Protein AF-0000000077933870 (afdb_homodimer)

InterPro domains:
  IPR011051 RmlC-like cupin domain superfamily [SSF51182] (22-128)
  IPR013096 Cupin 2, conserved barrel [PF07883] (43-110)
  IPR014710 RmlC-like jelly roll fold [G3DSA:2.60.120.10] (4-124)
  IPR051610 Glucose-6-phosphate isomerase/Oxalate decarboxylase [PTHR35848] (11-126)

Nearest PDB structures (foldseek):
  8awn-assembly1_A-2  TM=9.434E-01  e=6.817E-11  Thermotoga maritima
  8hjx-assembly1_B  TM=9.367E-01  e=7.178E-11  Thermotoga maritima MSB8
  8zyg-assembly1_B  TM=9.402E-01  e=1.142E-10  Thermotoga maritima MSB8
  5wse-assembly2_C  TM=9.540E-01  e=2.123E-10  Thermotoga maritima MSB8
  6l2f-assembly1_B  TM=9.325E-01  e=1.557E-10  Thermotoga maritima MSB8

Solvent-accessible surface area (backbone atoms only — not comparable to full-atom values): 12852 Å² total; per-residue (Å²): 110,63,59,50,74,53,43,59,89,78,47,70,74,38,75,51,88,46,81,80,27,36,63,30,32,37,27,83,74,44,35,58,92,64,65,38,76,41,40,33,40,30,39,37,40,24,38,57,68,10,31,43,46,21,25,29,30,62,37,36,36,34,43,37,31,68,36,43,30,40,35,37,37,39,59,73,43,76,45,79,40,38,61,52,21,34,36,40,39,32,57,59,46,40,30,25,41,32,29,75,35,89,47,56,23,31,32,40,36,39,32,42,67,54,101,51,81,61,74,46,68,42,96,61,53,62,68,123,110,64,58,50,72,53,43,59,87,77,48,70,77,39,74,52,87,47,81,79,28,37,62,32,33,38,26,82,74,45,35,58,91,64,64,38,78,41,41,33,39,32,40,36,42,24,39,57,69,9,30,43,43,21,25,30,29,64,36,36,37,35,44,39,30,68,34,42,32,38,35,39,37,39,57,70,43,78,44,79,40,38,61,52,20,37,36,41,40,31,58,57,46,40,30,26,42,34,29,76,34,90,47,55,23,33,31,39,36,40,33,42,66,50,100,52,80,60,74,46,67,42,96,62,51,63,67,122

Sequence (256 aa):
MEFFKATVDSVQREEVKIGDTKDTFIQWLVTKAQGSESYALRRFTMKPGGVITCHNHKYVETVYLLQGKLEVSVGNQKLQMEKDSYVFINKFVPHELKNIGNEEVVFLCVISYEDDMKIKALDKCPEDMEFFKATVDSVQREEVKIGDTKDTFIQWLVTKAQGSESYALRRFTMKPGGVITCHNHKYVETVYLLQGKLEVSVGNQKLQMEKDSYVFINKFVPHELKNIGNEEVVFLCVISYEDDMKIKALDKCPED

Structure (mmCIF, N/CA/C/O backbone):
data_AF-0000000077933870-model_v1
#
loop_
_entity.id
_entity.type
_entity.pdbx_description
1 polymer 'Cupin type-2 domain-containing protein'
#
loop_
_atom_site.group_PDB
_atom_site.id
_atom_site.type_symbol
_atom_site.label_atom_id
_atom_site.label_alt_id
_atom_site.label_comp_id
_atom_site.label_asym_id
_atom_site.label_entity_id
_atom_site.label_seq_id
_atom_site.pdbx_PDB_ins_code
_atom_site.Cartn_x
_atom_site.Cartn_y
_atom_site.Cartn_z
_atom_site.occupancy
_atom_site.B_iso_or_equiv
_atom_site.auth_seq_id
_atom_site.auth_comp_id
_atom_site.auth_asym_id
_atom_site.auth_atom_id
_atom_site.pdbx_PDB_model_num
ATOM 1 N N . MET A 1 1 ? 2.441 15.883 -12.531 1 89.38 1 MET A N 1
ATOM 2 C CA . MET A 1 1 ? 1.216 16.016 -11.75 1 89.38 1 MET A CA 1
ATOM 3 C C . MET A 1 1 ? 1.53 16.125 -10.258 1 89.38 1 MET A C 1
ATOM 5 O O . MET A 1 1 ? 2.334 15.352 -9.734 1 89.38 1 MET A O 1
ATOM 9 N N . GLU A 1 2 ? 1.016 17.172 -9.555 1 95.19 2 GLU A N 1
ATOM 10 C CA . GLU A 1 2 ? 1.349 17.422 -8.156 1 95.19 2 GLU A CA 1
ATOM 11 C C . GLU A 1 2 ? 0.71 16.359 -7.25 1 95.19 2 GLU A C 1
ATOM 13 O O . GLU A 1 2 ? 1.328 15.914 -6.285 1 95.19 2 GLU A O 1
ATOM 18 N N . PHE A 1 3 ? -0.526 15.992 -7.621 1 97.38 3 PHE A N 1
ATOM 19 C CA . PHE A 1 3 ? -1.257 14.969 -6.887 1 97.38 3 PHE A CA 1
ATOM 20 C C . PHE A 1 3 ? -2.387 14.398 -7.734 1 97.38 3 PHE A C 1
ATOM 22 O O . PHE A 1 3 ? -2.729 14.953 -8.781 1 97.38 3 PHE A O 1
ATOM 29 N N . PHE A 1 4 ? -2.9 13.297 -7.32 1 96.69 4 PHE A N 1
ATOM 30 C CA . PHE A 1 4 ? -4.023 12.648 -7.992 1 96.69 4 PHE A CA 1
ATOM 31 C C . PHE A 1 4 ? -4.883 11.883 -6.996 1 96.69 4 PHE A C 1
ATOM 33 O O . PHE A 1 4 ? -4.359 11.156 -6.145 1 96.69 4 PHE A O 1
ATOM 40 N N . LYS A 1 5 ? -6.207 12.117 -6.984 1 98 5 LYS A N 1
ATOM 41 C CA . LYS A 1 5 ? -7.141 11.375 -6.137 1 98 5 LYS A CA 1
ATOM 42 C C . LYS A 1 5 ? -8.109 10.547 -6.98 1 98 5 LYS A C 1
ATOM 44 O O . LYS A 1 5 ? -8.594 11.016 -8.016 1 98 5 LYS A O 1
ATOM 49 N N . ALA A 1 6 ? -8.422 9.391 -6.594 1 98.62 6 ALA A N 1
ATOM 50 C CA . ALA A 1 6 ? -9.414 8.547 -7.27 1 98.62 6 ALA A CA 1
ATOM 51 C C . ALA A 1 6 ? -10 7.516 -6.316 1 98.62 6 ALA A C 1
ATOM 53 O O . ALA A 1 6 ? -9.656 7.484 -5.133 1 98.62 6 ALA A O 1
ATOM 54 N N . THR A 1 7 ? -11.023 6.82 -6.75 1 98.81 7 THR A N 1
ATOM 55 C CA . THR A 1 7 ? -11.617 5.684 -6.051 1 98.81 7 THR A CA 1
ATOM 56 C C . THR A 1 7 ? -11.375 4.387 -6.82 1 98.81 7 THR A C 1
ATOM 58 O O . THR A 1 7 ? -11.211 4.41 -8.039 1 98.81 7 THR A O 1
ATOM 61 N N . VAL A 1 8 ? -11.328 3.279 -6.098 1 98.81 8 VAL A N 1
ATOM 62 C CA . VAL A 1 8 ? -11.117 1.974 -6.715 1 98.81 8 VAL A CA 1
ATOM 63 C C . VAL A 1 8 ? -12.164 1.741 -7.801 1 98.81 8 VAL A C 1
ATOM 65 O O . VAL A 1 8 ? -11.867 1.167 -8.852 1 98.81 8 VAL A O 1
ATOM 68 N N . ASP A 1 9 ? -13.344 2.234 -7.598 1 98.25 9 ASP A N 1
ATOM 69 C CA . ASP A 1 9 ? -14.453 1.986 -8.508 1 98.25 9 ASP A CA 1
ATOM 70 C C . ASP A 1 9 ? -14.219 2.668 -9.852 1 98.25 9 ASP A C 1
ATOM 72 O O . ASP A 1 9 ? -14.859 2.32 -10.852 1 98.25 9 ASP A O 1
ATOM 76 N N . SER A 1 10 ? -13.344 3.662 -9.875 1 98.25 10 SER A N 1
ATOM 77 C CA . SER A 1 10 ? -13.102 4.406 -11.109 1 98.25 10 SER A CA 1
ATOM 78 C C . SER A 1 10 ? -12.055 3.721 -11.977 1 98.25 10 SER A C 1
ATOM 80 O O . SER A 1 10 ? -11.773 4.164 -13.094 1 98.25 10 SER A O 1
ATOM 82 N N . VAL A 1 11 ? -11.414 2.695 -11.508 1 98.56 11 VAL A N 1
ATOM 83 C CA . VAL A 1 11 ? -10.336 2.002 -12.203 1 98.56 11 VAL A CA 1
ATOM 84 C C . VAL A 1 11 ? -10.852 0.675 -12.758 1 98.56 11 VAL A C 1
ATOM 86 O O . VAL A 1 11 ? -11.43 -0.129 -12.023 1 98.56 11 VAL A O 1
ATOM 89 N N . GLN A 1 12 ? -10.648 0.401 -13.992 1 98 12 GLN A N 1
ATOM 90 C CA . GLN A 1 12 ? -11.125 -0.817 -14.641 1 98 12 GLN A CA 1
ATOM 91 C C . GLN A 1 12 ? -10.352 -2.039 -14.141 1 98 12 GLN A C 1
ATOM 93 O O . GLN A 1 12 ? -9.133 -1.979 -13.961 1 98 12 GLN A O 1
ATOM 98 N N . ARG A 1 13 ? -11.141 -3.141 -13.953 1 98 13 ARG A N 1
ATOM 99 C CA . ARG A 1 13 ? -10.531 -4.422 -13.609 1 98 13 ARG A CA 1
ATOM 100 C C . ARG A 1 13 ? -10.102 -5.176 -14.859 1 98 13 ARG A C 1
ATOM 102 O O . ARG A 1 13 ? -10.797 -5.168 -15.867 1 98 13 ARG A O 1
ATOM 109 N N . GLU A 1 14 ? -8.945 -5.73 -14.75 1 98.31 14 GLU A N 1
ATOM 110 C CA . GLU A 1 14 ? -8.461 -6.617 -15.797 1 98.31 14 GLU A CA 1
ATOM 111 C C . GLU A 1 14 ? -8.18 -8.016 -15.258 1 98.31 14 GLU A C 1
ATOM 113 O O . GLU A 1 14 ? -7.801 -8.172 -14.094 1 98.31 14 GLU A O 1
ATOM 118 N N . GLU A 1 15 ? -8.375 -9.031 -16.062 1 97.62 15 GLU A N 1
ATOM 119 C CA . GLU A 1 15 ? -8.008 -10.383 -15.641 1 97.62 15 GLU A CA 1
ATOM 120 C C . GLU A 1 15 ? -6.492 -10.531 -15.523 1 97.62 15 GLU A C 1
ATOM 122 O O . GLU A 1 15 ? -5.75 -10.008 -16.359 1 97.62 15 GLU A O 1
ATOM 127 N N . VAL A 1 16 ? -6.047 -11.203 -14.477 1 97.31 16 VAL A N 1
ATOM 128 C CA . VAL A 1 16 ? -4.633 -11.547 -14.352 1 97.31 16 VAL A CA 1
ATOM 129 C C . VAL A 1 16 ? -4.297 -12.695 -15.305 1 97.31 16 VAL A C 1
ATOM 131 O O . VAL A 1 16 ? -4.949 -13.742 -15.273 1 97.31 16 VAL A O 1
ATOM 134 N N . LYS A 1 17 ? -3.303 -12.484 -16.188 1 91.12 17 LYS A N 1
ATOM 135 C CA . LYS A 1 17 ? -2.965 -13.492 -17.188 1 91.12 17 LYS A CA 1
ATOM 136 C C . LYS A 1 17 ? -1.539 -14 -17 1 91.12 17 LYS A C 1
ATOM 138 O O . LYS A 1 17 ? -0.634 -13.633 -17.75 1 91.12 17 LYS A O 1
ATOM 143 N N . ILE A 1 18 ? -1.317 -14.773 -16.062 1 92.19 18 ILE A N 1
ATOM 144 C CA . ILE A 1 18 ? -0.031 -15.406 -15.805 1 92.19 18 ILE A CA 1
ATOM 145 C C . ILE A 1 18 ? -0.226 -16.922 -15.641 1 92.19 18 ILE A C 1
ATOM 147 O O . ILE A 1 18 ? -0.978 -17.359 -14.773 1 92.19 18 ILE A O 1
ATOM 151 N N . GLY A 1 19 ? 0.48 -17.672 -16.438 1 91.62 19 GLY A N 1
ATOM 152 C CA . GLY A 1 19 ? 0.392 -19.109 -16.312 1 91.62 19 GLY A CA 1
ATOM 153 C C . GLY A 1 19 ? -1.036 -19.625 -16.234 1 91.62 19 GLY A C 1
ATOM 154 O O . GLY A 1 19 ? -1.863 -19.297 -17.078 1 91.62 19 GLY A O 1
ATOM 155 N N . ASP A 1 20 ? -1.307 -20.375 -15.18 1 89.38 20 ASP A N 1
ATOM 156 C CA . ASP A 1 20 ? -2.611 -21 -15.016 1 89.38 20 ASP A CA 1
ATOM 157 C C . ASP A 1 20 ? -3.498 -20.203 -14.07 1 89.38 20 ASP A C 1
ATOM 159 O O . ASP A 1 20 ? -4.41 -20.75 -13.453 1 89.38 20 ASP A O 1
ATOM 163 N N . THR A 1 21 ? -3.186 -19 -13.891 1 93.25 21 THR A N 1
ATOM 164 C CA . THR A 1 21 ? -3.963 -18.109 -13.039 1 93.25 21 THR A CA 1
ATOM 165 C C . THR A 1 21 ? -5.434 -18.109 -13.445 1 93.25 21 THR A C 1
ATOM 167 O O . THR A 1 21 ? -5.75 -18.125 -14.633 1 93.25 21 THR A O 1
ATOM 170 N N . LYS A 1 22 ? -6.293 -18.125 -12.445 1 95 22 LYS A N 1
ATOM 171 C CA . LYS A 1 22 ? -7.723 -18.188 -12.734 1 95 22 LYS A CA 1
ATOM 172 C C . LYS A 1 22 ? -8.508 -17.328 -11.742 1 95 22 LYS A C 1
ATOM 174 O O . LYS A 1 22 ? -8.125 -17.188 -10.578 1 95 22 LYS A O 1
ATOM 179 N N . ASP A 1 23 ? -9.664 -16.781 -12.258 1 98.06 23 ASP A N 1
ATOM 180 C CA . ASP A 1 23 ? -10.68 -16.109 -11.461 1 98.06 23 ASP A CA 1
ATOM 181 C C . ASP A 1 23 ? -10.07 -15.016 -10.594 1 98.06 23 ASP A C 1
ATOM 183 O O . ASP A 1 23 ? -10.438 -14.859 -9.422 1 98.06 23 ASP A O 1
ATOM 187 N N . THR A 1 24 ? -9.047 -14.375 -11.094 1 98.69 24 THR A N 1
ATOM 188 C CA . THR A 1 24 ? -8.328 -13.312 -10.398 1 98.69 24 THR A CA 1
ATOM 189 C C . THR A 1 24 ? -8.266 -12.055 -11.258 1 98.69 24 THR A C 1
ATOM 191 O O . THR A 1 24 ? -8.031 -12.133 -12.469 1 98.69 24 THR A O 1
ATOM 194 N N . PHE A 1 25 ? -8.477 -10.906 -10.641 1 98.81 25 PHE A N 1
ATOM 195 C CA . PHE A 1 25 ? -8.531 -9.633 -11.344 1 98.81 25 PHE A CA 1
ATOM 196 C C . PHE A 1 25 ? -7.609 -8.609 -10.688 1 98.81 25 PHE A C 1
ATOM 198 O O . PHE A 1 25 ? -7.355 -8.68 -9.484 1 98.81 25 PHE A O 1
ATOM 205 N N . ILE A 1 26 ? -7.133 -7.684 -11.547 1 98.81 26 ILE A N 1
ATOM 206 C CA . ILE A 1 26 ? -6.172 -6.691 -11.078 1 98.81 26 ILE A CA 1
ATOM 207 C C . ILE A 1 26 ? -6.645 -5.293 -11.469 1 98.81 26 ILE A C 1
ATOM 209 O O . ILE A 1 26 ? -7.242 -5.105 -12.531 1 98.81 26 ILE A O 1
ATOM 213 N N . GLN A 1 27 ? -6.531 -4.297 -10.594 1 98.88 27 GLN A N 1
ATOM 214 C CA . GLN A 1 27 ? -6.664 -2.867 -10.844 1 98.88 27 GLN A CA 1
ATOM 215 C C . GLN A 1 27 ? -5.352 -2.135 -10.578 1 98.88 27 GLN A C 1
ATOM 217 O O . GLN A 1 27 ? -4.801 -2.223 -9.477 1 98.88 27 GLN A O 1
ATOM 222 N N . TRP A 1 28 ? -4.785 -1.468 -11.555 1 98.81 28 TRP A N 1
ATOM 223 C CA . TRP A 1 28 ? -3.607 -0.624 -11.383 1 98.81 28 TRP A CA 1
ATOM 224 C C . TRP A 1 28 ? -3.994 0.757 -10.867 1 98.81 28 TRP A C 1
ATOM 226 O O . TRP A 1 28 ? -4.484 1.597 -11.625 1 98.81 28 TRP A O 1
ATOM 236 N N . LEU A 1 29 ? -3.766 1.031 -9.586 1 98.81 29 LEU A N 1
ATOM 237 C CA . LEU A 1 29 ? -4.277 2.232 -8.93 1 98.81 29 LEU A CA 1
ATOM 238 C C . LEU A 1 29 ? -3.297 3.391 -9.078 1 98.81 29 LEU A C 1
ATOM 240 O O . LEU A 1 29 ? -3.674 4.477 -9.531 1 98.81 29 LEU A O 1
ATOM 244 N N . VAL A 1 30 ? -2.041 3.236 -8.648 1 98.81 30 VAL A N 1
ATOM 245 C CA . VAL A 1 30 ? -0.984 4.238 -8.742 1 98.81 30 VAL A CA 1
ATOM 246 C C . VAL A 1 30 ? 0.218 3.65 -9.477 1 98.81 30 VAL A C 1
ATOM 248 O O . VAL A 1 30 ? 0.726 2.59 -9.109 1 98.81 30 VAL A O 1
ATOM 251 N N . THR A 1 31 ? 0.613 4.266 -10.523 1 98.56 31 THR A N 1
ATOM 252 C CA . THR A 1 31 ? 1.709 3.812 -11.375 1 98.56 31 THR A CA 1
ATOM 253 C C . THR A 1 31 ? 2.58 4.988 -11.805 1 98.56 31 THR A C 1
ATOM 255 O O . THR A 1 31 ? 2.412 6.105 -11.312 1 98.56 31 THR A O 1
ATOM 258 N N . LYS A 1 32 ? 3.516 4.746 -12.695 1 97.94 32 LYS A N 1
ATOM 259 C CA . LYS A 1 32 ? 4.348 5.801 -13.266 1 97.94 32 LYS A CA 1
ATOM 260 C C . LYS A 1 32 ? 3.494 6.836 -14 1 97.94 32 LYS A C 1
ATOM 262 O O . LYS A 1 32 ? 3.898 7.992 -14.133 1 97.94 32 LYS A O 1
ATOM 267 N N . ALA A 1 33 ? 2.314 6.387 -14.461 1 96.75 33 ALA A N 1
ATOM 268 C CA . ALA A 1 33 ? 1.437 7.301 -15.188 1 96.75 33 ALA A CA 1
ATOM 269 C C . ALA A 1 33 ? 1.081 8.516 -14.336 1 96.75 33 ALA A C 1
ATOM 271 O O . ALA A 1 33 ? 0.875 9.609 -14.859 1 96.75 33 ALA A O 1
ATOM 272 N N . GLN A 1 34 ? 1.065 8.359 -13.008 1 94.75 34 GLN A N 1
ATOM 273 C CA . GLN A 1 34 ? 0.724 9.453 -12.102 1 94.75 34 GLN A CA 1
ATOM 274 C C . GLN A 1 34 ? 1.977 10.07 -11.484 1 94.75 34 GLN A C 1
ATOM 276 O O . GLN A 1 34 ? 1.887 11.008 -10.695 1 94.75 34 GLN A O 1
ATOM 281 N N . GLY A 1 35 ? 3.123 9.477 -11.773 1 95.56 35 GLY A N 1
ATOM 282 C CA . GLY A 1 35 ? 4.371 10.062 -11.305 1 95.56 35 GLY A CA 1
ATOM 283 C C . GLY A 1 35 ? 5.082 9.203 -10.281 1 95.56 35 GLY A C 1
ATOM 284 O O . GLY A 1 35 ? 6.125 9.594 -9.75 1 95.56 35 GLY A O 1
ATOM 285 N N . SER A 1 36 ? 4.488 8.047 -9.953 1 97.75 36 SER A N 1
ATOM 286 C CA . SER A 1 36 ? 5.133 7.145 -9 1 97.75 36 SER A CA 1
ATOM 287 C C . SER A 1 36 ? 6.273 6.375 -9.656 1 97.75 36 SER A C 1
ATOM 289 O O . SER A 1 36 ? 6.07 5.277 -10.18 1 97.75 36 SER A O 1
ATOM 291 N N . GLU A 1 37 ? 7.477 6.809 -9.461 1 96.75 37 GLU A N 1
ATOM 292 C CA . GLU A 1 37 ? 8.617 6.234 -10.164 1 96.75 37 GLU A CA 1
ATOM 293 C C . GLU A 1 37 ? 9.234 5.078 -9.375 1 96.75 37 GLU A C 1
ATOM 295 O O . GLU A 1 37 ? 10.016 4.301 -9.914 1 96.75 37 GLU A O 1
ATOM 300 N N . SER A 1 38 ? 8.891 4.938 -8.148 1 96.94 38 SER A N 1
ATOM 301 C CA . SER A 1 38 ? 9.586 3.996 -7.277 1 96.94 38 SER A CA 1
ATOM 302 C C . SER A 1 38 ? 8.75 2.744 -7.035 1 96.94 38 SER A C 1
ATOM 304 O O . SER A 1 38 ? 9.297 1.668 -6.781 1 96.94 38 SER A O 1
ATOM 306 N N . TYR A 1 39 ? 7.402 2.967 -7.023 1 98.75 39 TYR A N 1
ATOM 307 C CA . TYR A 1 39 ? 6.535 1.836 -6.719 1 98.75 39 TYR A CA 1
ATOM 308 C C . TYR A 1 39 ? 5.215 1.939 -7.473 1 98.75 39 TYR A C 1
ATOM 310 O O . TYR A 1 39 ? 4.883 2.996 -8.016 1 98.75 39 TYR A O 1
ATOM 318 N N . ALA A 1 40 ? 4.516 0.841 -7.582 1 98.88 40 ALA A N 1
ATOM 319 C CA . ALA A 1 40 ? 3.121 0.826 -8.016 1 98.88 40 ALA A CA 1
ATOM 320 C C . ALA A 1 40 ? 2.215 0.255 -6.93 1 98.88 40 ALA A C 1
ATOM 322 O O . ALA A 1 40 ? 2.623 -0.63 -6.176 1 98.88 40 ALA A O 1
ATOM 323 N N . LEU A 1 41 ? 1.022 0.773 -6.809 1 98.94 41 LEU A N 1
ATOM 324 C CA . LEU A 1 41 ? -0.032 0.236 -5.957 1 98.94 41 LEU A CA 1
ATOM 325 C C . LEU A 1 41 ? -1.126 -0.42 -6.793 1 98.94 41 LEU A C 1
ATOM 327 O O . LEU A 1 41 ? -1.682 0.207 -7.699 1 98.94 41 LEU A O 1
ATOM 331 N N . ARG A 1 42 ? -1.352 -1.646 -6.5 1 98.94 42 ARG A N 1
ATOM 332 C CA . ARG A 1 42 ? -2.355 -2.434 -7.207 1 98.94 42 ARG A CA 1
ATOM 333 C C . ARG A 1 42 ? -3.371 -3.027 -6.234 1 98.94 42 ARG A C 1
ATOM 335 O O . ARG A 1 42 ? -3.084 -3.182 -5.047 1 98.94 42 ARG A O 1
ATOM 342 N N . ARG A 1 43 ? -4.539 -3.27 -6.734 1 98.94 43 ARG A N 1
ATOM 343 C CA . ARG A 1 43 ? -5.594 -3.969 -6.004 1 98.94 43 ARG A CA 1
ATOM 344 C C . ARG A 1 43 ? -6.027 -5.227 -6.746 1 98.94 43 ARG A C 1
ATOM 346 O O . ARG A 1 43 ? -6.238 -5.199 -7.961 1 98.94 43 ARG A O 1
ATOM 353 N N . PHE A 1 44 ? -6.102 -6.328 -6.047 1 98.94 44 PHE A N 1
ATOM 354 C CA . PHE A 1 44 ? -6.508 -7.598 -6.637 1 98.94 44 PHE A CA 1
ATOM 355 C C . PHE A 1 44 ? -7.805 -8.094 -6.012 1 98.94 44 PHE A C 1
ATOM 357 O O . PHE A 1 44 ? -8.055 -7.879 -4.824 1 98.94 44 PHE A O 1
ATOM 364 N N . THR A 1 45 ? -8.578 -8.734 -6.789 1 98.88 45 THR A N 1
ATOM 365 C CA . THR A 1 45 ? -9.766 -9.469 -6.359 1 98.88 45 THR A CA 1
ATOM 366 C C . THR A 1 45 ? -9.727 -10.906 -6.879 1 98.88 45 THR A C 1
ATOM 368 O O . THR A 1 45 ? -9.461 -11.141 -8.055 1 98.88 45 THR A O 1
ATOM 371 N N . MET A 1 46 ? -9.953 -11.836 -6.008 1 98.81 46 MET A N 1
ATOM 372 C CA . MET A 1 46 ? -10 -13.25 -6.371 1 98.81 46 MET A CA 1
ATOM 373 C C . MET A 1 46 ? -11.344 -13.859 -6.004 1 98.81 46 MET A C 1
ATOM 375 O O . MET A 1 46 ? -11.781 -13.758 -4.855 1 98.81 46 MET A O 1
ATOM 379 N N . LYS A 1 47 ? -12.016 -14.5 -6.945 1 98.75 47 LYS A N 1
ATOM 380 C CA . LYS A 1 47 ? -13.219 -15.273 -6.645 1 98.75 47 LYS A CA 1
ATOM 381 C C . LYS A 1 47 ? -12.875 -16.516 -5.82 1 98.75 47 LYS A C 1
ATOM 383 O O . LYS A 1 47 ? -11.711 -16.906 -5.734 1 98.75 47 LYS A O 1
ATOM 388 N N . PRO A 1 48 ? -13.945 -17.062 -5.125 1 98.69 48 PRO A N 1
ATOM 389 C CA . PRO A 1 48 ? -13.672 -18.344 -4.477 1 98.69 48 PRO A CA 1
ATOM 390 C C . PRO A 1 48 ? -13.016 -19.344 -5.418 1 98.69 48 PRO A C 1
ATOM 392 O O . PRO A 1 48 ? -13.492 -19.547 -6.539 1 98.69 48 PRO A O 1
ATOM 395 N N . GLY A 1 49 ? -11.867 -19.891 -4.965 1 97.62 49 GLY A N 1
ATOM 396 C CA . GLY A 1 49 ? -11.133 -20.844 -5.785 1 97.62 49 GLY A CA 1
ATOM 397 C C . GLY A 1 49 ? -10.117 -20.172 -6.703 1 97.62 49 GLY A C 1
ATOM 398 O O . GLY A 1 49 ? -9.336 -20.859 -7.371 1 97.62 49 GLY A O 1
ATOM 399 N N . GLY A 1 50 ? -10.141 -18.859 -6.746 1 98.44 50 GLY A N 1
ATOM 400 C CA . GLY A 1 50 ? -9.188 -18.141 -7.566 1 98.44 50 GLY A CA 1
ATOM 401 C C . GLY A 1 50 ? -7.742 -18.375 -7.16 1 98.44 50 GLY A C 1
ATOM 402 O O . GLY A 1 50 ? -7.457 -18.625 -5.988 1 98.44 50 GLY A O 1
ATOM 403 N N . VAL A 1 51 ? -6.828 -18.266 -8.164 1 97.81 51 VAL A N 1
ATOM 404 C CA . VAL A 1 51 ? -5.422 -18.562 -7.914 1 97.81 51 VAL A CA 1
ATOM 405 C C . VAL A 1 51 ? -4.543 -17.688 -8.812 1 97.81 51 VAL A C 1
ATOM 407 O O . VAL A 1 51 ? -4.887 -17.438 -9.969 1 97.81 51 VAL A O 1
ATOM 410 N N . ILE A 1 52 ? -3.498 -17.219 -8.32 1 98.38 52 ILE A N 1
ATOM 411 C CA . ILE A 1 52 ? -2.35 -16.75 -9.094 1 98.38 52 ILE A CA 1
ATOM 412 C C . ILE A 1 52 ? -1.239 -17.797 -9.039 1 98.38 52 ILE A C 1
ATOM 414 O O . ILE A 1 52 ? -0.686 -18.078 -7.973 1 98.38 52 ILE A O 1
ATOM 418 N N . THR A 1 53 ? -0.931 -18.359 -10.117 1 97.25 53 THR A N 1
ATOM 419 C CA . THR A 1 53 ? -0.034 -19.516 -10.211 1 97.25 53 THR A CA 1
ATOM 420 C C . THR A 1 53 ? 1.352 -19.156 -9.68 1 97.25 53 THR A C 1
ATOM 422 O O . THR A 1 53 ? 1.727 -17.984 -9.641 1 97.25 53 THR A O 1
ATOM 425 N N . CYS A 1 54 ? 2.086 -20.203 -9.336 1 97.25 54 CYS A N 1
ATOM 426 C CA . CYS A 1 54 ? 3.449 -20 -8.859 1 97.25 54 CYS A CA 1
ATOM 427 C C . CYS A 1 54 ? 4.289 -19.25 -9.891 1 97.25 54 CYS A C 1
ATOM 429 O O . CYS A 1 54 ? 4.258 -19.594 -11.078 1 97.25 54 CYS A O 1
ATOM 431 N N . HIS A 1 55 ? 4.996 -18.234 -9.43 1 97.88 55 HIS A N 1
ATOM 432 C CA . HIS A 1 55 ? 5.816 -17.391 -10.297 1 97.88 55 HIS A CA 1
ATOM 433 C C . HIS A 1 55 ? 6.891 -16.656 -9.492 1 97.88 55 HIS A C 1
ATOM 435 O O . HIS A 1 55 ? 6.902 -16.719 -8.266 1 97.88 55 HIS A O 1
ATOM 441 N N . ASN A 1 56 ? 7.852 -16.062 -10.117 1 97.25 56 ASN A N 1
ATOM 442 C CA . ASN A 1 56 ? 8.812 -15.156 -9.492 1 97.25 56 ASN A CA 1
ATOM 443 C C . ASN A 1 56 ? 9.148 -13.977 -10.406 1 97.25 56 ASN A C 1
ATOM 445 O O . ASN A 1 56 ? 8.758 -13.969 -11.578 1 97.25 56 ASN A O 1
ATOM 449 N N . HIS A 1 57 ? 9.695 -13.031 -9.883 1 98 57 HIS A N 1
ATOM 450 C CA . HIS A 1 57 ? 10.047 -11.797 -10.57 1 98 57 HIS A CA 1
ATOM 451 C C . HIS A 1 57 ? 11.125 -11.031 -9.812 1 98 57 HIS A C 1
ATOM 453 O O . HIS A 1 57 ? 11.414 -11.344 -8.656 1 98 57 HIS A O 1
ATOM 459 N N . LYS A 1 58 ? 11.75 -10.031 -10.516 1 98.25 58 LYS A N 1
ATOM 460 C CA . LYS A 1 58 ? 12.883 -9.289 -9.984 1 98.25 58 LYS A CA 1
ATOM 461 C C . LYS A 1 58 ? 12.43 -8.242 -8.969 1 98.25 58 LYS A C 1
ATOM 463 O O . LYS A 1 58 ? 13.211 -7.809 -8.117 1 98.25 58 LYS A O 1
ATOM 468 N N . TYR A 1 59 ? 11.203 -7.766 -9.016 1 98.5 59 TYR A N 1
ATOM 469 C CA . TYR A 1 59 ? 10.766 -6.727 -8.086 1 98.5 59 TYR A CA 1
ATOM 470 C C . TYR A 1 59 ? 10.312 -7.328 -6.766 1 98.5 59 TYR A C 1
ATOM 472 O O . TYR A 1 59 ? 9.906 -8.492 -6.715 1 98.5 59 TYR A O 1
ATOM 480 N N . VAL A 1 60 ? 10.398 -6.594 -5.688 1 98.62 60 VAL A N 1
ATOM 481 C CA . VAL A 1 60 ? 9.828 -6.996 -4.406 1 98.62 60 VAL A CA 1
ATOM 482 C C . VAL A 1 60 ? 8.344 -6.645 -4.367 1 98.62 60 VAL A C 1
ATOM 484 O O . VAL A 1 60 ? 7.891 -5.758 -5.094 1 98.62 60 VAL A O 1
ATOM 487 N N . GLU A 1 61 ? 7.594 -7.309 -3.531 1 98.62 61 GLU A N 1
ATOM 488 C CA . GLU A 1 61 ? 6.176 -6.973 -3.432 1 98.62 61 GLU A CA 1
ATOM 489 C C . GLU A 1 61 ? 5.66 -7.172 -2.01 1 98.62 61 GLU A C 1
ATOM 491 O O . GLU A 1 61 ? 6.195 -7.988 -1.258 1 98.62 61 GLU A O 1
ATOM 496 N N . THR A 1 62 ? 4.777 -6.422 -1.551 1 98.94 62 THR A N 1
ATOM 497 C CA . THR A 1 62 ? 4.02 -6.57 -0.313 1 98.94 62 THR A CA 1
ATOM 498 C C . THR A 1 62 ? 2.535 -6.777 -0.608 1 98.94 62 THR A C 1
ATOM 500 O O . THR A 1 62 ? 1.925 -5.988 -1.333 1 98.94 62 THR A O 1
ATOM 503 N N . VAL A 1 63 ? 1.973 -7.832 -0.15 1 98.94 63 VAL A N 1
ATOM 504 C CA . VAL A 1 63 ? 0.544 -8.125 -0.221 1 98.94 63 VAL A CA 1
ATOM 505 C C . VAL A 1 63 ? -0.117 -7.797 1.116 1 98.94 63 VAL A C 1
ATOM 507 O O . VAL A 1 63 ? 0.304 -8.297 2.162 1 98.94 63 VAL A O 1
ATOM 510 N N . TYR A 1 64 ? -1.078 -6.91 1.185 1 99 64 TYR A N 1
ATOM 511 C CA . TYR A 1 64 ? -1.866 -6.559 2.359 1 99 64 TYR A CA 1
ATOM 512 C C . TYR A 1 64 ? -3.32 -6.984 2.189 1 99 64 TYR A C 1
ATOM 514 O O . TYR A 1 64 ? -4.02 -6.488 1.306 1 99 64 TYR A O 1
ATOM 522 N N . LEU A 1 65 ? -3.826 -7.836 3.029 1 99 65 LEU A N 1
ATOM 523 C CA . LEU A 1 65 ? -5.137 -8.453 2.838 1 99 65 LEU A CA 1
ATOM 524 C C . LEU A 1 65 ? -6.238 -7.574 3.422 1 99 65 LEU A C 1
ATOM 526 O O . LEU A 1 65 ? -6.188 -7.207 4.598 1 99 65 LEU A O 1
ATOM 530 N N . LEU A 1 66 ? -7.199 -7.25 2.627 1 98.94 66 LEU A N 1
ATOM 531 C CA . LEU A 1 66 ? -8.328 -6.418 3.033 1 98.94 66 LEU A CA 1
ATOM 532 C C . LEU A 1 66 ? -9.523 -7.277 3.422 1 98.94 66 LEU A C 1
ATOM 534 O O . LEU A 1 66 ? -10.305 -6.898 4.297 1 98.94 66 LEU A O 1
ATOM 538 N N . GLN A 1 67 ? -9.695 -8.336 2.686 1 98.75 67 GLN A N 1
ATOM 539 C CA . GLN A 1 67 ? -10.883 -9.172 2.842 1 98.75 67 GLN A CA 1
ATOM 540 C C . GLN A 1 67 ? -10.609 -10.602 2.393 1 98.75 67 GLN A C 1
ATOM 542 O O . GLN A 1 67 ? -9.922 -10.828 1.395 1 98.75 67 GLN A O 1
ATOM 547 N N . GLY A 1 68 ? -11.242 -11.609 3.092 1 98.81 68 GLY A N 1
ATOM 548 C CA . GLY A 1 68 ? -11.242 -13 2.66 1 98.81 68 GLY A CA 1
ATOM 549 C C . GLY A 1 68 ? -10.148 -13.828 3.316 1 98.81 68 GLY A C 1
ATOM 550 O O . GLY A 1 68 ? -9.602 -13.438 4.348 1 98.81 68 GLY A O 1
ATOM 551 N N . LYS A 1 69 ? -9.969 -15 2.881 1 98.88 69 LYS A N 1
ATOM 552 C CA . LYS A 1 69 ? -8.953 -15.938 3.344 1 98.88 69 LYS A CA 1
ATOM 553 C C . LYS A 1 69 ? -7.996 -16.312 2.213 1 98.88 69 LYS A C 1
ATOM 555 O O . LYS A 1 69 ? -8.406 -16.938 1.231 1 98.88 69 LYS A O 1
ATOM 560 N N . LEU A 1 70 ? -6.734 -15.961 2.379 1 98.88 70 LEU A N 1
ATOM 561 C CA . LEU A 1 70 ? -5.723 -16.125 1.339 1 98.88 70 LEU A CA 1
ATOM 562 C C . LEU A 1 70 ? -4.621 -17.078 1.797 1 98.88 70 LEU A C 1
ATOM 564 O O . LEU A 1 70 ? -4.16 -16.984 2.938 1 98.88 70 LEU A O 1
ATOM 568 N N . GLU A 1 71 ? -4.281 -18 1.043 1 98.75 71 GLU A N 1
ATOM 569 C CA . GLU A 1 71 ? -3.078 -18.797 1.252 1 98.75 71 GLU A CA 1
ATOM 570 C C . GLU A 1 71 ? -1.96 -18.359 0.305 1 98.75 71 GLU A C 1
ATOM 572 O O . GLU A 1 71 ? -2.17 -18.266 -0.905 1 98.75 71 GLU A O 1
ATOM 577 N N . VAL A 1 72 ? -0.847 -18.062 0.81 1 98.56 72 VAL A N 1
ATOM 578 C CA . VAL A 1 72 ? 0.343 -17.734 0.03 1 98.56 72 VAL A CA 1
ATOM 579 C C . VAL A 1 72 ? 1.381 -18.844 0.182 1 98.56 72 VAL A C 1
ATOM 581 O O . VAL A 1 72 ? 1.906 -19.062 1.275 1 98.56 72 VAL A O 1
ATOM 584 N N . SER A 1 73 ? 1.618 -19.547 -0.862 1 97.81 73 SER A N 1
ATOM 585 C CA . SER A 1 73 ? 2.76 -20.469 -0.897 1 97.81 73 SER A CA 1
ATOM 586 C C . SER A 1 73 ? 4.043 -19.719 -1.253 1 97.81 73 SER A C 1
ATOM 588 O O . SER A 1 73 ? 4.16 -19.156 -2.34 1 97.81 73 SER A O 1
ATOM 590 N N . VAL A 1 74 ? 4.938 -19.703 -0.403 1 96.62 74 VAL A N 1
ATOM 591 C CA . VAL A 1 74 ? 6.18 -18.953 -0.597 1 96.62 74 VAL A CA 1
ATOM 592 C C . VAL A 1 74 ? 7.336 -19.703 0.076 1 96.62 74 VAL A C 1
ATOM 594 O O . VAL A 1 74 ? 7.219 -20.125 1.229 1 96.62 74 VAL A O 1
ATOM 597 N N . GLY A 1 75 ? 8.461 -19.781 -0.702 1 87.44 75 GLY A N 1
ATOM 598 C CA . GLY A 1 75 ? 9.516 -20.672 -0.221 1 87.44 75 GLY A CA 1
ATOM 599 C C . GLY A 1 75 ? 9.031 -22.078 0.043 1 87.44 75 GLY A C 1
ATOM 600 O O . GLY A 1 75 ? 8.453 -22.719 -0.837 1 87.44 75 GLY A O 1
ATOM 601 N N . ASN A 1 76 ? 9.203 -22.547 1.21 1 86.06 76 ASN A N 1
ATOM 602 C CA . ASN A 1 76 ? 8.758 -23.875 1.593 1 86.06 76 ASN A CA 1
ATOM 603 C C . ASN A 1 76 ? 7.613 -23.828 2.6 1 86.06 76 ASN A C 1
ATOM 605 O O . ASN A 1 76 ? 7.41 -24.766 3.369 1 86.06 76 ASN A O 1
ATOM 609 N N . GLN A 1 77 ? 6.891 -22.734 2.541 1 93.56 77 GLN A N 1
ATOM 610 C CA . GLN A 1 77 ? 5.844 -22.547 3.537 1 93.56 77 GLN A CA 1
ATOM 611 C C . GLN A 1 77 ? 4.52 -22.172 2.875 1 93.56 77 GLN A C 1
ATOM 613 O O . GLN A 1 77 ? 4.504 -21.609 1.774 1 93.56 77 GLN A O 1
ATOM 618 N N . LYS A 1 78 ? 3.451 -22.562 3.455 1 96.38 78 LYS A N 1
ATOM 619 C CA . LYS A 1 78 ? 2.104 -22.109 3.133 1 96.38 78 LYS A CA 1
ATOM 620 C C . LYS A 1 78 ? 1.562 -21.188 4.227 1 96.38 78 LYS A C 1
ATOM 622 O O . LYS A 1 78 ? 1.23 -21.641 5.32 1 96.38 78 LYS A O 1
ATOM 627 N N . LEU A 1 79 ? 1.487 -19.969 3.92 1 97.75 79 LEU A N 1
ATOM 628 C CA . LEU A 1 79 ? 1.043 -18.953 4.871 1 97.75 79 LEU A CA 1
ATOM 629 C C . LEU A 1 79 ? -0.442 -18.656 4.695 1 97.75 79 LEU A C 1
ATOM 631 O O . LEU A 1 79 ? -0.897 -18.375 3.584 1 97.75 79 LEU A O 1
ATOM 635 N N . GLN A 1 80 ? -1.19 -18.766 5.758 1 98.62 80 GLN A N 1
ATOM 636 C CA . GLN A 1 80 ? -2.59 -18.344 5.715 1 98.62 80 GLN A CA 1
ATOM 637 C C . GLN A 1 80 ? -2.758 -16.922 6.219 1 98.62 80 GLN A C 1
ATOM 639 O O . GLN A 1 80 ? -2.178 -16.547 7.238 1 98.62 80 GLN A O 1
ATOM 644 N N . MET A 1 81 ? -3.537 -16.188 5.492 1 98.75 81 MET A N 1
ATOM 645 C CA . MET A 1 81 ? -3.723 -14.766 5.789 1 98.75 81 MET A CA 1
ATOM 646 C C . MET A 1 81 ? -5.207 -14.422 5.883 1 98.75 81 MET A C 1
ATOM 648 O O . MET A 1 81 ? -6.023 -14.961 5.133 1 98.75 81 MET A O 1
ATOM 652 N N . GLU A 1 82 ? -5.539 -13.539 6.746 1 98.56 82 GLU A N 1
ATOM 653 C CA . GLU A 1 82 ? -6.844 -12.906 6.879 1 98.56 82 GLU A CA 1
ATOM 654 C C . GLU A 1 82 ? -6.715 -11.383 6.945 1 98.56 82 GLU A C 1
ATOM 656 O O . GLU A 1 82 ? -5.617 -10.844 6.801 1 98.56 82 GLU A O 1
ATOM 661 N N . LYS A 1 83 ? -7.895 -10.781 7.09 1 98.75 83 LYS A N 1
ATOM 662 C CA . LYS A 1 83 ? -7.914 -9.32 7.074 1 98.75 83 LYS A CA 1
ATOM 663 C C . LYS A 1 83 ? -6.824 -8.742 7.977 1 98.75 83 LYS A C 1
ATOM 665 O O . LYS A 1 83 ? -6.625 -9.219 9.094 1 98.75 83 LYS A O 1
ATOM 670 N N . A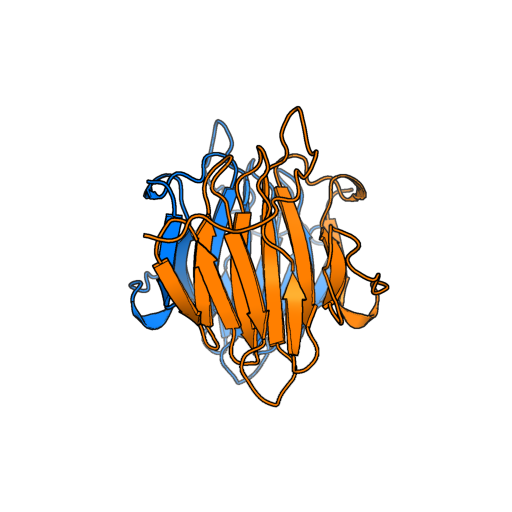SP A 1 84 ? -6.027 -7.758 7.504 1 98.81 84 ASP A N 1
ATOM 671 C CA . ASP A 1 84 ? -5.039 -6.945 8.203 1 98.81 84 ASP A CA 1
ATOM 672 C C . ASP A 1 84 ? -3.76 -7.738 8.461 1 98.81 84 ASP A C 1
ATOM 674 O O . ASP A 1 84 ? -2.988 -7.41 9.367 1 98.81 84 ASP A O 1
ATOM 678 N N . SER A 1 85 ? -3.617 -8.836 7.773 1 98.81 85 SER A N 1
ATOM 679 C CA . SER A 1 85 ? -2.316 -9.484 7.629 1 98.81 85 SER A CA 1
ATOM 680 C C . SER A 1 85 ? -1.616 -9.031 6.348 1 98.81 85 SER A C 1
ATOM 682 O O . SER A 1 85 ? -2.258 -8.516 5.43 1 98.81 85 SER A O 1
ATOM 684 N N . TYR A 1 86 ? -0.294 -9.102 6.32 1 98.94 86 TYR A N 1
ATOM 685 C CA . TYR A 1 86 ? 0.49 -8.727 5.148 1 98.94 86 TYR A CA 1
ATOM 686 C C . TYR A 1 86 ? 1.735 -9.602 5.023 1 98.94 86 TYR A C 1
ATOM 688 O O . TYR A 1 86 ? 2.205 -10.164 6.012 1 98.94 86 TYR A O 1
ATOM 696 N N . VAL A 1 87 ? 2.232 -9.781 3.828 1 98.88 87 VAL A N 1
ATOM 697 C CA . VAL A 1 87 ? 3.453 -10.531 3.559 1 98.88 87 VAL A CA 1
ATOM 698 C C . VAL A 1 87 ? 4.344 -9.742 2.6 1 98.88 87 VAL A C 1
ATOM 700 O O . VAL A 1 87 ? 3.857 -9.148 1.64 1 98.88 87 VAL A O 1
ATOM 703 N N . PHE A 1 88 ? 5.586 -9.523 2.951 1 98.81 88 PHE A N 1
ATOM 704 C CA . PHE A 1 88 ? 6.633 -9.023 2.068 1 98.81 88 PHE A CA 1
ATOM 705 C C . PHE A 1 88 ? 7.375 -10.172 1.403 1 98.81 88 PHE A C 1
ATOM 707 O O . PHE A 1 88 ? 7.777 -11.133 2.072 1 98.81 88 PHE A O 1
ATOM 714 N N . ILE A 1 89 ? 7.469 -10.125 0.117 1 98.62 89 ILE A N 1
ATOM 715 C CA . ILE A 1 89 ? 8.156 -11.148 -0.663 1 98.62 89 ILE A CA 1
ATOM 716 C C . ILE A 1 89 ? 9.32 -10.523 -1.429 1 98.62 89 ILE A C 1
ATOM 718 O O . ILE A 1 89 ? 9.117 -9.609 -2.236 1 98.62 89 ILE A O 1
ATOM 722 N N . ASN A 1 90 ? 10.547 -11.039 -1.193 1 98.25 90 ASN A N 1
ATOM 723 C CA . ASN A 1 90 ? 11.75 -10.453 -1.768 1 98.25 90 ASN A CA 1
ATOM 724 C C . ASN A 1 90 ? 11.953 -10.898 -3.215 1 98.25 90 ASN A C 1
ATOM 726 O O . ASN A 1 90 ? 11.141 -11.648 -3.758 1 98.25 90 ASN A O 1
ATOM 730 N N . LYS A 1 91 ? 12.984 -10.305 -3.852 1 97.75 91 LYS A N 1
ATOM 731 C CA . LYS A 1 91 ? 13.273 -10.531 -5.266 1 97.75 91 LYS A CA 1
ATOM 732 C C . LYS A 1 91 ? 13.445 -12.016 -5.566 1 97.75 91 LYS A C 1
ATOM 734 O O . LYS A 1 91 ? 14.109 -12.734 -4.809 1 97.75 91 LYS A O 1
ATOM 739 N N . PHE A 1 92 ? 12.812 -12.508 -6.582 1 97.31 92 PHE A N 1
ATOM 740 C CA . PHE A 1 92 ? 12.977 -13.812 -7.211 1 97.31 92 PHE A CA 1
ATOM 741 C C . PHE A 1 92 ? 12.523 -14.93 -6.277 1 97.31 92 PHE A C 1
ATOM 743 O O . PHE A 1 92 ? 12.859 -16.094 -6.488 1 97.31 92 PHE A O 1
ATOM 750 N N . VAL A 1 93 ? 11.82 -14.656 -5.258 1 97.44 93 VAL A N 1
ATOM 751 C CA . VAL A 1 93 ? 11.281 -15.68 -4.375 1 97.44 93 VAL A CA 1
ATOM 752 C C . VAL A 1 93 ? 10 -16.266 -4.98 1 97.44 93 VAL A C 1
ATOM 754 O O . VAL A 1 93 ? 9.008 -15.547 -5.141 1 97.44 93 VAL A O 1
ATOM 757 N N . PRO A 1 94 ? 9.961 -17.516 -5.312 1 97.75 94 PRO A N 1
ATOM 758 C CA . PRO A 1 94 ? 8.75 -18.109 -5.879 1 97.75 94 PRO A CA 1
ATOM 759 C C . PRO A 1 94 ? 7.559 -18.047 -4.926 1 97.75 94 PRO A C 1
ATOM 761 O O . PRO A 1 94 ? 7.711 -18.297 -3.727 1 97.75 94 PRO A O 1
ATOM 764 N N . HIS A 1 95 ? 6.379 -17.734 -5.453 1 98.25 95 HIS A N 1
ATOM 765 C CA . HIS A 1 95 ? 5.191 -17.656 -4.609 1 98.25 95 HIS A CA 1
ATOM 766 C C . HIS A 1 95 ? 3.922 -17.859 -5.426 1 98.25 95 HIS A C 1
ATOM 768 O O . HIS A 1 95 ? 3.906 -17.625 -6.633 1 98.25 95 HIS A O 1
ATOM 774 N N . GLU A 1 96 ? 2.924 -18.375 -4.832 1 98.12 96 GLU A N 1
ATOM 775 C CA . GLU A 1 96 ? 1.574 -18.625 -5.328 1 98.12 96 GLU A CA 1
ATOM 776 C C . GLU A 1 96 ? 0.521 -18.109 -4.352 1 98.12 96 GLU A C 1
ATOM 778 O O . GLU A 1 96 ? 0.679 -18.234 -3.135 1 98.12 96 GLU A O 1
ATOM 783 N N . LEU A 1 97 ? -0.513 -17.5 -4.82 1 98.62 97 LEU A N 1
ATOM 784 C CA . LEU A 1 97 ? -1.616 -17.031 -3.998 1 98.62 97 LEU A CA 1
ATOM 785 C C . LEU A 1 97 ? -2.914 -17.75 -4.352 1 98.62 97 LEU A C 1
ATOM 787 O O . LEU A 1 97 ? -3.254 -17.875 -5.531 1 98.62 97 LEU A O 1
ATOM 791 N N . LYS A 1 98 ? -3.645 -18.172 -3.346 1 98.44 98 LYS A N 1
ATOM 792 C CA . LYS A 1 98 ? -4.887 -18.922 -3.553 1 98.44 98 LYS A CA 1
ATOM 793 C C . LYS A 1 98 ? -5.973 -18.453 -2.586 1 98.44 98 LYS A C 1
ATOM 795 O O . LYS A 1 98 ? -5.715 -18.281 -1.392 1 98.44 98 LYS A O 1
ATOM 800 N N . ASN A 1 99 ? -7.188 -18.172 -3.127 1 98.88 99 ASN A N 1
ATOM 801 C CA . ASN A 1 99 ? -8.352 -17.984 -2.27 1 98.88 99 ASN A CA 1
ATOM 802 C C . ASN A 1 99 ? -8.836 -19.312 -1.68 1 98.88 99 ASN A C 1
ATOM 804 O O . ASN A 1 99 ? -9.375 -20.156 -2.396 1 98.88 99 ASN A O 1
ATOM 808 N N . ILE A 1 100 ? -8.734 -19.438 -0.417 1 98.69 100 ILE A N 1
ATOM 809 C CA . ILE A 1 100 ? -9.07 -20.719 0.198 1 98.69 100 ILE A CA 1
ATOM 810 C C . ILE A 1 100 ? -10.391 -20.594 0.96 1 98.69 100 ILE A C 1
ATOM 812 O O . ILE A 1 100 ? -10.742 -21.484 1.743 1 98.69 100 ILE A O 1
ATOM 816 N N . GLY A 1 101 ? -11.008 -19.469 0.918 1 98.56 101 GLY A N 1
ATOM 817 C CA . GLY A 1 101 ? -12.297 -19.25 1.555 1 98.56 101 GLY A CA 1
ATOM 818 C C . GLY A 1 101 ? -13.461 -19.328 0.582 1 98.56 101 GLY A C 1
ATOM 819 O O . GLY A 1 101 ? -13.273 -19.641 -0.595 1 98.56 101 GLY A O 1
ATOM 820 N N . ASN A 1 102 ? -14.664 -19.031 1.073 1 98.38 102 ASN A N 1
ATOM 821 C CA . ASN A 1 102 ? -15.883 -19.094 0.272 1 98.38 102 ASN A CA 1
ATOM 822 C C . ASN A 1 102 ? -16.359 -17.719 -0.151 1 98.38 102 ASN A C 1
ATOM 824 O O . ASN A 1 102 ? -17.406 -17.578 -0.783 1 98.38 102 ASN A O 1
ATOM 828 N N . GLU A 1 103 ? -15.633 -16.672 0.187 1 98.56 103 GLU A N 1
ATOM 829 C CA . GLU A 1 103 ? -15.914 -15.305 -0.228 1 98.56 103 GLU A CA 1
ATOM 830 C C . GLU A 1 103 ? -14.766 -14.734 -1.064 1 98.56 103 GLU A C 1
ATOM 832 O O . GLU A 1 103 ? -13.695 -15.328 -1.141 1 98.56 103 GLU A O 1
ATOM 837 N N . GLU A 1 104 ? -15.016 -13.617 -1.669 1 98.81 104 GLU A N 1
ATOM 838 C CA . GLU A 1 104 ? -13.977 -12.961 -2.459 1 98.81 104 GLU A CA 1
ATOM 839 C C . GLU A 1 104 ? -12.805 -12.523 -1.584 1 98.81 104 GLU A C 1
ATOM 841 O O . GLU A 1 104 ? -13.008 -12.023 -0.476 1 98.81 104 GLU A O 1
ATOM 846 N N . VAL A 1 105 ? -11.656 -12.859 -2.064 1 98.88 105 VAL A N 1
ATOM 847 C CA . VAL A 1 105 ? -10.445 -12.297 -1.478 1 98.88 105 VAL A CA 1
ATOM 848 C C . VAL A 1 105 ? -10.117 -10.961 -2.146 1 98.88 105 VAL A C 1
ATOM 850 O O . VAL A 1 105 ? -10.18 -10.844 -3.371 1 98.88 105 VAL A O 1
ATOM 853 N N . VAL A 1 106 ? -9.875 -9.875 -1.39 1 98.94 106 VAL A N 1
ATOM 854 C CA . VAL A 1 106 ? -9.406 -8.578 -1.874 1 98.94 106 VAL A CA 1
ATOM 855 C C . VAL A 1 106 ? -8.109 -8.195 -1.158 1 98.94 106 VAL A C 1
ATOM 857 O O . VAL A 1 106 ? -8.023 -8.273 0.07 1 98.94 106 VAL A O 1
ATOM 860 N N . PHE A 1 107 ? -7.062 -7.895 -1.915 1 98.94 107 PHE A N 1
ATOM 861 C CA . PHE A 1 107 ? -5.828 -7.441 -1.285 1 98.94 107 PHE A CA 1
ATOM 862 C C . PHE A 1 107 ? -5.195 -6.312 -2.088 1 98.94 107 PHE A C 1
ATOM 864 O O . PHE A 1 107 ? -5.457 -6.172 -3.285 1 98.94 107 PHE A O 1
ATOM 871 N N . LEU A 1 108 ? -4.492 -5.406 -1.408 1 99 108 LEU A N 1
ATOM 872 C CA . LEU A 1 108 ? -3.59 -4.453 -2.043 1 99 108 LEU A CA 1
ATOM 873 C C . LEU A 1 108 ? -2.199 -5.055 -2.217 1 99 108 LEU A C 1
ATOM 875 O O . LEU A 1 108 ? -1.743 -5.828 -1.371 1 99 108 LEU A O 1
ATOM 879 N N . CYS A 1 109 ? -1.555 -4.703 -3.26 1 98.94 109 CYS A N 1
ATOM 880 C CA . CYS A 1 109 ? -0.197 -5.16 -3.541 1 98.94 109 CYS A CA 1
ATOM 881 C C . CYS A 1 109 ? 0.686 -3.998 -3.982 1 98.94 109 CYS A C 1
ATOM 883 O O . CYS A 1 109 ? 0.372 -3.307 -4.953 1 98.94 109 CYS A O 1
ATOM 885 N N . VAL A 1 110 ? 1.718 -3.752 -3.271 1 98.94 110 VAL A N 1
ATOM 886 C CA . VAL A 1 110 ? 2.73 -2.766 -3.631 1 98.94 110 VAL A CA 1
ATOM 887 C C . VAL A 1 110 ? 3.939 -3.467 -4.246 1 98.94 110 VAL A C 1
ATOM 889 O O . VAL A 1 110 ? 4.43 -4.465 -3.709 1 98.94 110 VAL A O 1
ATOM 892 N N . ILE A 1 111 ? 4.398 -2.959 -5.387 1 98.88 111 ILE A N 1
ATOM 893 C CA . ILE A 1 111 ? 5.59 -3.533 -5.996 1 98.88 111 ILE A CA 1
ATOM 894 C C . ILE A 1 111 ? 6.613 -2.43 -6.266 1 98.88 111 ILE A C 1
ATOM 896 O O . ILE A 1 111 ? 6.246 -1.272 -6.48 1 98.88 111 ILE A O 1
ATOM 900 N N . SER A 1 112 ? 7.898 -2.76 -6.242 1 98.75 112 SER A N 1
ATOM 901 C CA . SER A 1 112 ? 8.945 -1.844 -6.691 1 98.75 112 SER A CA 1
ATOM 902 C C . SER A 1 112 ? 9.102 -1.885 -8.203 1 98.75 112 SER A C 1
ATOM 904 O O . SER A 1 112 ? 8.727 -2.869 -8.852 1 98.75 112 SER A O 1
ATOM 906 N N . TYR A 1 113 ? 9.586 -0.828 -8.766 1 98.56 113 TYR A N 1
ATOM 907 C CA . TYR A 1 113 ? 10.008 -0.87 -10.156 1 98.56 113 TYR A CA 1
ATOM 908 C C . TYR A 1 113 ? 11.461 -1.308 -10.281 1 98.56 113 TYR A C 1
ATOM 910 O O . TYR A 1 113 ? 12.312 -0.859 -9.516 1 98.56 113 TYR A O 1
ATOM 918 N N . GLU A 1 114 ? 11.695 -2.217 -11.18 1 98.06 114 GLU A N 1
ATOM 919 C CA . GLU A 1 114 ? 13.031 -2.715 -11.508 1 98.06 114 GLU A CA 1
ATOM 920 C C . GLU A 1 114 ? 13.32 -2.582 -13 1 98.06 114 GLU A C 1
ATOM 922 O O . GLU A 1 114 ? 12.43 -2.244 -13.781 1 98.06 114 GLU A O 1
ATOM 927 N N . ASP A 1 115 ? 14.617 -2.719 -13.344 1 97.5 115 ASP A N 1
ATOM 928 C CA . ASP A 1 115 ? 15 -2.578 -14.742 1 97.5 115 ASP A CA 1
ATOM 929 C C . ASP A 1 115 ? 14.375 -3.674 -15.602 1 97.5 115 ASP A C 1
ATOM 931 O O . ASP A 1 115 ? 14.32 -3.555 -16.828 1 97.5 115 ASP A O 1
ATOM 935 N N . ASP A 1 116 ? 13.992 -4.758 -15.031 1 97.94 116 ASP A N 1
ATOM 936 C CA . ASP A 1 116 ? 13.273 -5.863 -15.648 1 97.94 116 ASP A CA 1
ATOM 937 C C . ASP A 1 116 ? 12 -6.191 -14.867 1 97.94 116 ASP A C 1
ATOM 939 O O . ASP A 1 116 ? 12.07 -6.629 -13.719 1 97.94 116 ASP A O 1
ATOM 943 N N . MET A 1 117 ? 10.852 -6.035 -15.484 1 98 117 MET A N 1
ATOM 944 C CA . MET A 1 117 ? 9.586 -6.223 -14.789 1 98 117 MET A CA 1
ATOM 945 C C . MET A 1 117 ? 8.906 -7.516 -15.234 1 98 117 MET A C 1
ATOM 947 O O . MET A 1 117 ? 7.727 -7.73 -14.953 1 98 117 MET A O 1
ATOM 951 N N . LYS A 1 118 ? 9.617 -8.406 -15.875 1 97.5 118 LYS A N 1
ATOM 952 C CA . LYS A 1 118 ? 9.039 -9.656 -16.375 1 97.5 118 LYS A CA 1
ATOM 953 C C . LYS A 1 118 ? 8.68 -10.594 -15.234 1 97.5 118 LYS A C 1
ATOM 955 O O . LYS A 1 118 ? 9.406 -10.68 -14.242 1 97.5 118 LYS A O 1
ATOM 960 N N . ILE A 1 119 ? 7.582 -11.289 -15.438 1 97.94 119 ILE A N 1
ATOM 961 C CA . ILE A 1 119 ? 7.148 -12.344 -14.531 1 97.94 119 ILE A CA 1
ATOM 962 C C . ILE A 1 119 ? 7.477 -13.703 -15.125 1 97.94 119 ILE A C 1
ATOM 964 O O . ILE A 1 119 ? 7.23 -13.953 -16.312 1 97.94 119 ILE A O 1
ATOM 968 N N . LYS A 1 120 ? 8.109 -14.562 -14.359 1 96.62 120 LYS A N 1
ATOM 969 C CA . LYS A 1 120 ? 8.367 -15.938 -14.789 1 96.62 120 LYS A CA 1
ATOM 970 C C . LYS A 1 120 ? 7.445 -16.922 -14.078 1 96.62 120 LYS A C 1
ATOM 972 O O . LYS A 1 120 ? 7.578 -17.141 -12.875 1 96.62 120 LYS A O 1
ATOM 977 N N . ALA A 1 121 ? 6.473 -17.5 -14.859 1 95.62 121 ALA A N 1
ATOM 978 C CA . ALA A 1 121 ? 5.629 -18.562 -14.312 1 95.62 121 ALA A CA 1
ATOM 979 C C . ALA A 1 121 ? 6.445 -19.828 -14.039 1 95.62 121 ALA A C 1
ATOM 981 O O . ALA A 1 121 ? 7.312 -20.203 -14.836 1 95.62 121 ALA A O 1
ATOM 982 N N . LEU A 1 122 ? 6.176 -20.422 -12.961 1 93.75 122 LEU A N 1
ATOM 983 C CA . LEU A 1 122 ? 6.824 -21.672 -12.586 1 93.75 122 LEU A CA 1
ATOM 984 C C . LEU A 1 122 ? 5.812 -22.812 -12.539 1 93.75 122 LEU A C 1
ATOM 986 O O . LEU A 1 122 ? 4.629 -22.594 -12.281 1 93.75 122 LEU A O 1
ATOM 990 N N . ASP A 1 123 ? 6.234 -24 -12.797 1 87.19 123 ASP A N 1
ATOM 991 C CA . ASP A 1 123 ? 5.332 -25.156 -12.766 1 87.19 123 ASP A CA 1
ATOM 992 C C . ASP A 1 123 ? 4.789 -25.391 -11.359 1 87.19 123 ASP A C 1
ATOM 994 O O . ASP A 1 123 ? 3.604 -25.688 -11.188 1 87.19 123 ASP A O 1
ATOM 998 N N . LYS A 1 124 ? 5.672 -25.312 -10.453 1 87.88 124 LYS A N 1
ATOM 999 C CA . LYS A 1 124 ? 5.289 -25.453 -9.047 1 87.88 124 LYS A CA 1
ATOM 1000 C C . LYS A 1 124 ? 6.191 -24.625 -8.141 1 87.88 124 LYS A C 1
ATOM 1002 O O . LYS A 1 124 ? 7.363 -24.406 -8.461 1 87.88 124 LYS A O 1
ATOM 1007 N N . CYS A 1 125 ? 5.543 -24.156 -7.039 1 87.81 125 CYS A N 1
ATOM 1008 C CA . CYS A 1 125 ? 6.387 -23.531 -6.027 1 87.81 125 CYS A CA 1
ATOM 1009 C C . CYS A 1 125 ? 7.211 -24.578 -5.285 1 87.81 125 CYS A C 1
ATOM 1011 O O . CYS A 1 125 ? 6.766 -25.719 -5.109 1 87.81 125 CYS A O 1
ATOM 1013 N N . PRO A 1 126 ? 8.398 -24.172 -4.938 1 79.62 126 PRO A N 1
ATOM 1014 C CA . PRO A 1 126 ? 9.242 -25.172 -4.254 1 79.62 126 PRO A CA 1
ATOM 1015 C C . PRO A 1 126 ? 8.555 -25.781 -3.043 1 79.62 126 PRO A C 1
ATOM 1017 O O . PRO A 1 126 ? 7.812 -25.109 -2.33 1 79.62 126 PRO A O 1
ATOM 1020 N N . GLU A 1 127 ? 8.414 -27.125 -3.072 1 71.75 127 GLU A N 1
ATOM 1021 C CA . GLU A 1 127 ? 7.91 -27.891 -1.925 1 71.75 127 GLU A CA 1
ATOM 1022 C C . GLU A 1 127 ? 9.055 -28.5 -1.123 1 71.75 127 GLU A C 1
ATOM 1024 O O . GLU A 1 127 ? 10.141 -28.734 -1.661 1 71.75 127 GLU A O 1
ATOM 1029 N N . ASP A 1 128 ? 9.078 -28.438 0.274 1 56.09 128 ASP A N 1
ATOM 1030 C CA . ASP A 1 128 ? 10.102 -29.203 0.976 1 56.09 128 ASP A CA 1
ATOM 1031 C C . ASP A 1 128 ? 10.289 -30.578 0.335 1 56.09 128 ASP A C 1
ATOM 1033 O O . ASP A 1 128 ? 9.336 -31.172 -0.17 1 56.09 128 ASP A O 1
ATOM 1037 N N . MET B 1 1 ? 16.406 -11.609 3.988 1 89.19 1 MET B N 1
ATOM 1038 C CA . MET B 1 1 ? 15.188 -12.352 4.281 1 89.19 1 MET B CA 1
ATOM 1039 C C . MET B 1 1 ? 14.375 -12.57 3.012 1 89.19 1 MET B C 1
ATOM 1041 O O . MET B 1 1 ? 14.188 -11.648 2.219 1 89.19 1 MET B O 1
ATOM 1045 N N . GLU B 1 2 ? 13.977 -13.844 2.715 1 95.06 2 GLU B N 1
ATOM 1046 C CA . GLU B 1 2 ? 13.273 -14.164 1.474 1 95.06 2 GLU B CA 1
ATOM 1047 C C . GLU B 1 2 ? 11.852 -13.609 1.486 1 95.06 2 GLU B C 1
ATOM 1049 O O . GLU B 1 2 ? 11.367 -13.117 0.468 1 95.06 2 GLU B O 1
ATOM 1054 N N . PHE B 1 3 ? 11.234 -13.688 2.676 1 97.31 3 PHE B N 1
ATOM 1055 C CA . PHE B 1 3 ? 9.883 -13.164 2.863 1 97.31 3 PHE B CA 1
ATOM 1056 C C . PHE B 1 3 ? 9.594 -12.93 4.34 1 97.31 3 PHE B C 1
ATOM 1058 O O . PHE B 1 3 ? 10.344 -13.391 5.207 1 97.31 3 PHE B O 1
ATOM 1065 N N . PHE B 1 4 ? 8.586 -12.211 4.617 1 96.69 4 PHE B N 1
ATOM 1066 C CA . PHE B 1 4 ? 8.156 -11.938 5.98 1 96.69 4 PHE B CA 1
ATOM 1067 C C . PHE B 1 4 ? 6.641 -11.742 6.039 1 96.69 4 PHE B C 1
ATOM 1069 O O . PHE B 1 4 ? 6.07 -11.016 5.223 1 96.69 4 PHE B O 1
ATOM 1076 N N . LYS B 1 5 ? 5.938 -12.477 6.914 1 98 5 LYS B N 1
ATOM 1077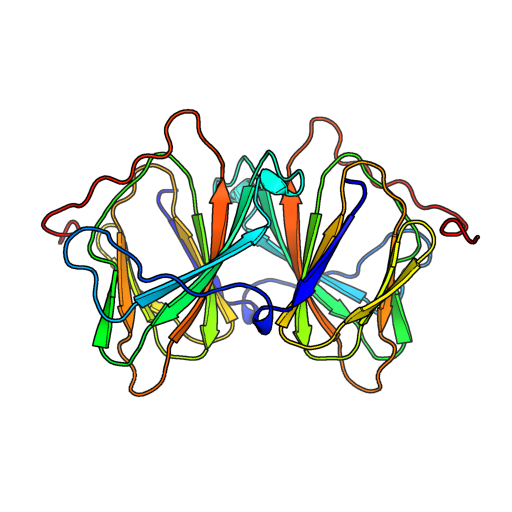 C CA . LYS B 1 5 ? 4.5 -12.312 7.125 1 98 5 LYS B CA 1
ATOM 1078 C C . LYS B 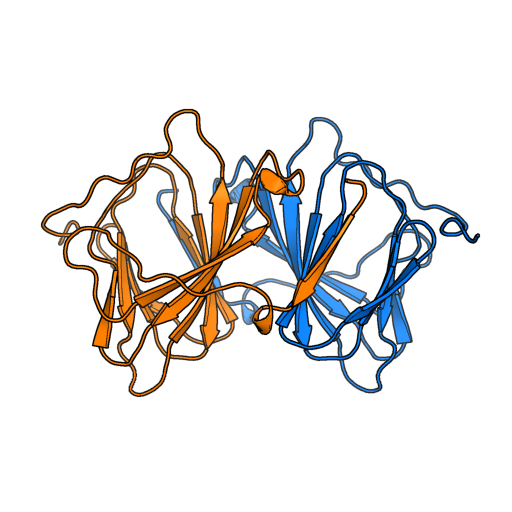1 5 ? 4.207 -11.789 8.531 1 98 5 LYS B C 1
ATOM 1080 O O . LYS B 1 5 ? 4.832 -12.219 9.5 1 98 5 LYS B O 1
ATOM 1085 N N . ALA B 1 6 ? 3.299 -10.922 8.688 1 98.62 6 ALA B N 1
ATOM 1086 C CA . ALA B 1 6 ? 2.873 -10.43 9.992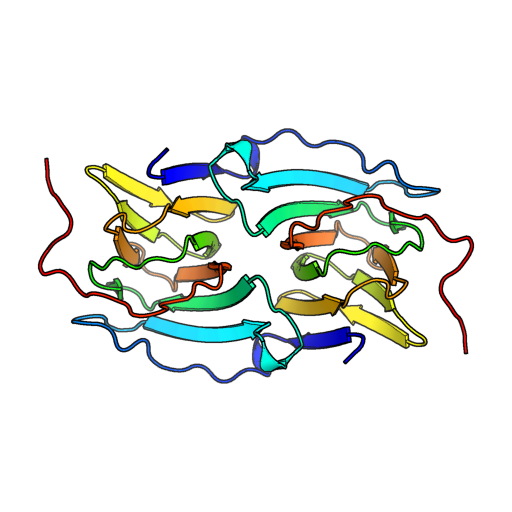 1 98.62 6 ALA B CA 1
ATOM 1087 C C . ALA B 1 6 ? 1.447 -9.883 9.938 1 98.62 6 ALA B C 1
ATOM 1089 O O . ALA B 1 6 ? 0.803 -9.93 8.883 1 98.62 6 ALA B O 1
ATOM 1090 N N . THR B 1 7 ? 0.876 -9.578 11.078 1 98.81 7 THR B N 1
ATOM 1091 C CA . THR B 1 7 ? -0.409 -8.898 11.211 1 98.81 7 THR B CA 1
ATOM 1092 C C . THR B 1 7 ? -0.225 -7.5 11.789 1 98.81 7 THR B C 1
ATOM 1094 O O . THR B 1 7 ? 0.749 -7.242 12.5 1 98.81 7 THR B O 1
ATOM 1097 N N . VAL B 1 8 ? -1.135 -6.605 11.445 1 98.81 8 VAL B N 1
ATOM 1098 C CA . VAL B 1 8 ? -1.086 -5.234 11.945 1 98.81 8 VAL B CA 1
ATOM 1099 C C . VAL B 1 8 ? -1.028 -5.242 13.477 1 98.81 8 VAL B C 1
ATOM 1101 O O . VAL B 1 8 ? -0.331 -4.426 14.078 1 98.81 8 VAL B O 1
ATOM 1104 N N . ASP B 1 9 ? -1.681 -6.168 14.078 1 98.25 9 ASP B N 1
ATOM 1105 C CA . ASP B 1 9 ? -1.79 -6.215 15.531 1 98.25 9 ASP B CA 1
ATOM 1106 C C . ASP B 1 9 ? -0.437 -6.508 16.172 1 98.25 9 ASP B C 1
ATOM 1108 O O . ASP B 1 9 ? -0.247 -6.27 17.375 1 98.25 9 ASP B O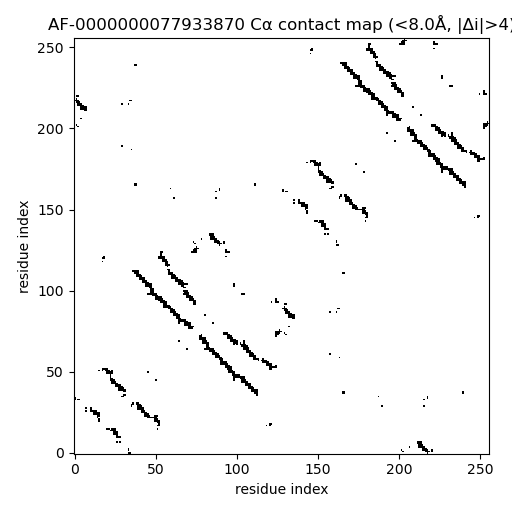 1
ATOM 1112 N N . SER B 1 10 ? 0.494 -7.051 15.414 1 98.25 10 SER B N 1
ATOM 1113 C CA . SER B 1 10 ? 1.794 -7.422 15.961 1 98.25 10 SER B CA 1
ATOM 1114 C C . SER B 1 10 ? 2.766 -6.246 15.922 1 98.25 10 SER B C 1
ATOM 1116 O O . SER B 1 10 ? 3.889 -6.348 16.422 1 98.25 10 SER B O 1
ATOM 1118 N N . VAL B 1 11 ? 2.406 -5.164 15.312 1 98.56 11 VAL B N 1
ATOM 1119 C CA . VAL B 1 11 ? 3.27 -4 15.148 1 98.56 11 VAL B CA 1
ATOM 1120 C C . VAL B 1 11 ? 2.844 -2.898 16.125 1 98.56 11 VAL B C 1
ATOM 1122 O O . VAL B 1 11 ? 1.67 -2.521 16.156 1 98.56 11 VAL B O 1
ATOM 1125 N N . GLN B 1 12 ? 3.727 -2.352 16.859 1 97.94 12 GLN B N 1
ATOM 1126 C CA . GLN B 1 12 ? 3.434 -1.319 17.859 1 97.94 12 GLN B CA 1
ATOM 1127 C C . GLN B 1 12 ? 3.064 -0 17.172 1 97.94 12 GLN B C 1
ATOM 1129 O O . GLN B 1 12 ? 3.678 0.387 16.188 1 97.94 12 GLN B O 1
ATOM 1134 N N . ARG B 1 13 ? 2.045 0.655 17.797 1 98 13 ARG B N 1
ATOM 1135 C CA . ARG B 1 13 ? 1.661 1.991 17.344 1 98 13 ARG B CA 1
ATOM 1136 C C . ARG B 1 13 ? 2.51 3.059 18.031 1 98 13 ARG B C 1
ATOM 1138 O O . ARG B 1 13 ? 2.816 2.951 19.219 1 98 13 ARG B O 1
ATOM 1145 N N . GLU B 1 14 ? 2.908 3.986 17.25 1 98.38 14 GLU B N 1
ATOM 1146 C CA . GLU B 1 14 ? 3.604 5.156 17.781 1 98.38 14 GLU B CA 1
ATOM 1147 C C . GLU B 1 14 ? 2.85 6.441 17.438 1 98.38 14 GLU B C 1
ATOM 1149 O O . GLU B 1 14 ? 2.189 6.531 16.406 1 98.38 14 GLU B O 1
ATOM 1154 N N . GLU B 1 15 ? 2.906 7.426 18.297 1 97.69 15 GLU B N 1
ATOM 1155 C CA . GLU B 1 15 ? 2.311 8.719 17.984 1 97.69 15 GLU B CA 1
ATOM 1156 C C . GLU B 1 15 ? 3.07 9.422 16.859 1 97.69 15 GLU B C 1
ATOM 1158 O O . GLU B 1 15 ? 4.301 9.375 16.812 1 97.69 15 GLU B O 1
ATOM 1163 N N . VAL B 1 16 ? 2.328 10.023 15.945 1 97.38 16 VAL B N 1
ATOM 1164 C CA . VAL B 1 16 ? 2.949 10.852 14.922 1 97.38 16 VAL B CA 1
ATOM 1165 C C . VAL B 1 16 ? 3.373 12.188 15.531 1 97.38 16 VAL B C 1
ATOM 1167 O O . VAL B 1 16 ? 2.559 12.891 16.141 1 97.38 16 VAL B O 1
ATOM 1170 N N . LYS B 1 17 ? 4.668 12.531 15.398 1 91.38 17 LYS B N 1
ATOM 1171 C CA . LYS B 1 17 ? 5.188 13.75 16.016 1 91.38 17 LYS B CA 1
ATOM 1172 C C . LYS B 1 17 ? 5.703 14.727 14.961 1 91.38 17 LYS B C 1
ATOM 1174 O O . LYS B 1 17 ? 6.914 14.859 14.766 1 91.38 17 LYS B O 1
ATOM 1179 N N . ILE B 1 18 ? 4.871 15.336 14.281 1 92.38 18 ILE B N 1
ATOM 1180 C CA . ILE B 1 18 ? 5.207 16.359 13.305 1 92.38 18 ILE B CA 1
ATOM 1181 C C . ILE B 1 18 ? 4.402 17.625 13.594 1 92.38 18 ILE B C 1
ATOM 1183 O O . ILE B 1 18 ? 3.17 17.594 13.609 1 92.38 18 ILE B O 1
ATOM 1187 N N . GLY B 1 19 ? 5.102 18.719 13.781 1 92 19 GLY B N 1
ATOM 1188 C CA . GLY B 1 19 ? 4.395 19.969 13.992 1 92 19 GLY B CA 1
ATOM 1189 C C . GLY B 1 19 ? 3.297 19.875 15.039 1 92 19 GLY B C 1
ATOM 1190 O O . GLY B 1 19 ? 3.537 19.406 16.156 1 92 19 GLY B O 1
ATOM 1191 N N . ASP B 1 20 ? 2.104 20.281 14.648 1 89.81 20 ASP B N 1
ATOM 1192 C CA . ASP B 1 20 ? 0.971 20.328 15.562 1 89.81 20 ASP B CA 1
ATOM 1193 C C . ASP B 1 20 ? 0.087 19.094 15.406 1 89.81 20 ASP B C 1
ATOM 1195 O O . ASP B 1 20 ? -1.105 19.125 15.719 1 89.81 20 ASP B O 1
ATOM 1199 N N . THR B 1 21 ? 0.612 18.078 14.867 1 93.5 21 THR B N 1
ATOM 1200 C CA . THR B 1 21 ? -0.113 16.828 14.672 1 93.5 21 THR B CA 1
ATOM 1201 C C . THR B 1 21 ? -0.698 16.328 15.992 1 93.5 21 THR B C 1
ATOM 1203 O O . THR B 1 21 ? -0.052 16.422 17.047 1 93.5 21 THR B O 1
ATOM 1206 N N . LYS B 1 22 ? -1.924 15.859 15.906 1 95.25 22 LYS B N 1
ATOM 1207 C CA . LYS B 1 22 ? -2.59 15.398 17.125 1 95.25 22 LYS B CA 1
ATOM 1208 C C . LYS B 1 22 ? -3.424 14.148 16.859 1 95.25 22 LYS B C 1
ATOM 1210 O O . LYS B 1 22 ? -3.967 13.984 15.758 1 95.25 22 LYS B O 1
ATOM 1215 N N . ASP B 1 23 ? -3.541 13.297 17.938 1 98.12 23 ASP B N 1
ATOM 1216 C CA . ASP B 1 23 ? -4.457 12.164 17.984 1 98.12 23 ASP B CA 1
ATOM 1217 C C . ASP B 1 23 ? -4.285 11.258 16.781 1 98.12 23 ASP B C 1
ATOM 1219 O O . ASP B 1 23 ? -5.27 10.773 16.203 1 98.12 23 ASP B O 1
ATOM 1223 N N . THR B 1 24 ? -3.066 11.156 16.281 1 98.69 24 THR B N 1
ATOM 1224 C CA . THR B 1 24 ? -2.721 10.344 15.125 1 98.69 24 THR B CA 1
ATOM 1225 C C . THR B 1 24 ? -1.588 9.375 15.453 1 98.69 24 THR B C 1
ATOM 1227 O O . THR B 1 24 ? -0.629 9.75 16.141 1 98.69 24 THR B O 1
ATOM 1230 N N . PHE B 1 25 ? -1.71 8.164 14.977 1 98.81 25 PHE B N 1
ATOM 1231 C CA . PHE B 1 25 ? -0.756 7.102 15.281 1 98.81 25 PHE B CA 1
ATOM 1232 C C . PHE B 1 25 ? -0.279 6.422 14 1 98.81 25 PHE B C 1
ATOM 1234 O O . PHE B 1 25 ? -1.007 6.375 13.008 1 98.81 25 PHE B O 1
ATOM 1241 N N . ILE B 1 26 ? 0.968 5.902 14.102 1 98.81 26 ILE B N 1
ATOM 1242 C CA . ILE B 1 26 ? 1.59 5.289 12.938 1 98.81 26 ILE B CA 1
ATOM 1243 C C . ILE B 1 26 ? 2.127 3.906 13.297 1 98.81 26 ILE B C 1
ATOM 1245 O O . ILE B 1 26 ? 2.598 3.693 14.422 1 98.81 26 ILE B O 1
ATOM 1249 N N . GLN B 1 27 ? 1.957 2.904 12.438 1 98.88 27 GLN B N 1
ATOM 1250 C CA . GLN B 1 27 ? 2.609 1.6 12.461 1 98.88 27 GLN B CA 1
ATOM 1251 C C . GLN B 1 27 ? 3.48 1.4 11.227 1 98.88 27 GLN B C 1
ATOM 1253 O O . GLN B 1 27 ? 3 1.515 10.094 1 98.88 27 GLN B O 1
ATOM 1258 N N . TRP B 1 28 ? 4.766 1.177 11.383 1 98.81 28 TRP B N 1
ATOM 1259 C CA . TRP B 1 28 ? 5.672 0.839 10.297 1 98.81 28 TRP B CA 1
ATOM 1260 C C . TRP B 1 28 ? 5.613 -0.652 9.977 1 98.81 28 TRP B C 1
ATOM 1262 O O . TRP B 1 28 ? 6.188 -1.47 10.703 1 98.81 28 TRP B O 1
ATOM 1272 N N . LEU B 1 29 ? 4.953 -1.027 8.891 1 98.81 29 LEU B N 1
ATOM 1273 C CA . LEU B 1 29 ? 4.656 -2.426 8.602 1 98.81 29 LEU B CA 1
ATOM 1274 C C . LEU B 1 29 ? 5.789 -3.07 7.809 1 98.81 29 LEU B C 1
ATOM 1276 O O . LEU B 1 29 ? 6.305 -4.121 8.195 1 98.81 29 LEU B O 1
ATOM 1280 N N . VAL B 1 30 ? 6.156 -2.527 6.645 1 98.81 30 VAL B N 1
ATOM 1281 C CA . VAL B 1 30 ? 7.234 -3.008 5.789 1 98.81 30 VAL B CA 1
ATOM 1282 C C . VAL B 1 30 ? 8.242 -1.885 5.547 1 98.81 30 VAL B C 1
ATOM 1284 O O . VAL B 1 30 ? 7.871 -0.789 5.121 1 98.81 30 VAL B O 1
ATOM 1287 N N . THR B 1 31 ? 9.453 -2.107 5.871 1 98.56 31 THR B N 1
ATOM 1288 C CA . THR B 1 31 ? 10.531 -1.131 5.758 1 98.56 31 THR B CA 1
ATOM 1289 C C . THR B 1 31 ? 11.805 -1.787 5.234 1 98.56 31 THR B C 1
ATOM 1291 O O . THR B 1 31 ? 11.781 -2.947 4.816 1 98.56 31 THR B O 1
ATOM 1294 N N . LYS B 1 32 ? 12.898 -1.048 5.23 1 97.94 32 LYS B N 1
ATOM 1295 C CA . LYS B 1 32 ? 14.203 -1.587 4.859 1 97.94 32 LYS B CA 1
ATOM 1296 C C . LYS B 1 32 ? 14.609 -2.732 5.781 1 97.94 32 LYS B C 1
ATOM 1298 O O . LYS B 1 32 ? 15.391 -3.604 5.391 1 97.94 32 LYS B O 1
ATOM 1303 N N . ALA B 1 33 ? 14.07 -2.699 7.008 1 96.81 33 ALA B N 1
ATOM 1304 C CA . ALA B 1 33 ? 14.414 -3.742 7.969 1 96.81 33 ALA B CA 1
ATOM 1305 C C . ALA B 1 33 ? 14.062 -5.125 7.426 1 96.81 33 ALA B C 1
ATOM 1307 O O . ALA B 1 33 ? 14.734 -6.109 7.746 1 96.81 33 ALA B O 1
ATOM 1308 N N . GLN B 1 34 ? 13.055 -5.227 6.547 1 94.88 34 GLN B N 1
ATOM 1309 C CA . GLN B 1 34 ? 12.633 -6.504 5.98 1 94.88 34 GLN B CA 1
ATOM 1310 C C . GLN B 1 34 ? 13.18 -6.684 4.566 1 94.88 34 GLN B C 1
ATOM 1312 O O . GLN B 1 34 ? 12.922 -7.703 3.922 1 94.88 34 GLN B O 1
ATOM 1317 N N . GLY B 1 35 ? 13.836 -5.645 4.062 1 95.62 35 GLY B N 1
ATOM 1318 C CA . GLY B 1 35 ? 14.469 -5.773 2.76 1 95.62 35 GLY B CA 1
ATOM 1319 C C . GLY B 1 35 ? 13.836 -4.895 1.698 1 95.62 35 GLY B C 1
ATOM 1320 O O . GLY B 1 35 ? 14.234 -4.934 0.533 1 95.62 35 GLY B O 1
ATOM 1321 N N . SER B 1 36 ? 12.797 -4.141 2.086 1 97.69 36 SER B N 1
ATOM 1322 C CA . SER B 1 36 ? 12.156 -3.238 1.132 1 97.69 36 SER B CA 1
ATOM 1323 C C . SER B 1 36 ? 13 -1.989 0.901 1 97.69 36 SER B C 1
ATOM 1325 O O . SER B 1 36 ? 12.836 -0.987 1.602 1 97.69 36 SER B O 1
ATOM 1327 N N . GLU B 1 37 ? 13.734 -1.94 -0.162 1 96.75 37 GLU B N 1
ATOM 1328 C CA . GLU B 1 37 ? 14.688 -0.858 -0.393 1 96.75 37 GLU B CA 1
ATOM 1329 C C . GLU B 1 37 ? 14.047 0.288 -1.168 1 96.75 37 GLU B C 1
ATOM 1331 O O . GLU B 1 37 ? 14.594 1.389 -1.23 1 96.75 37 GLU B O 1
ATOM 1336 N N . SER B 1 38 ? 12.906 0.07 -1.727 1 96.88 38 SER B N 1
ATOM 1337 C CA . SER B 1 38 ? 12.336 1.038 -2.658 1 96.88 38 SER B CA 1
ATOM 1338 C C . SER B 1 38 ? 11.188 1.812 -2.016 1 96.88 38 SER B C 1
ATOM 1340 O O . SER B 1 38 ? 10.914 2.951 -2.398 1 96.88 38 SER B O 1
ATOM 1342 N N . TYR B 1 39 ? 10.477 1.085 -1.101 1 98.75 39 TYR B N 1
ATOM 1343 C CA . TYR B 1 39 ? 9.312 1.725 -0.501 1 98.75 39 TYR B CA 1
ATOM 1344 C C . TYR B 1 39 ? 9.109 1.253 0.934 1 98.75 39 TYR B C 1
ATOM 1346 O O . TYR B 1 39 ? 9.695 0.257 1.356 1 98.75 39 TYR B O 1
ATOM 1354 N N . ALA B 1 40 ? 8.359 2.006 1.688 1 98.88 40 ALA B N 1
ATOM 1355 C CA . ALA B 1 40 ? 7.836 1.556 2.975 1 98.88 40 ALA B CA 1
ATOM 1356 C C . ALA B 1 40 ? 6.312 1.533 2.967 1 98.88 40 ALA B C 1
ATOM 1358 O O . ALA B 1 40 ? 5.676 2.361 2.309 1 98.88 40 ALA B O 1
ATOM 1359 N N . LEU B 1 41 ? 5.711 0.579 3.643 1 98.94 41 LEU B N 1
ATOM 1360 C CA . LEU B 1 41 ? 4.277 0.509 3.895 1 98.94 41 LEU B CA 1
ATOM 1361 C C . LEU B 1 41 ? 3.967 0.826 5.355 1 98.94 41 LEU B C 1
ATOM 1363 O O . LEU B 1 41 ? 4.516 0.197 6.262 1 98.94 41 LEU B O 1
ATOM 1367 N N . ARG B 1 42 ? 3.158 1.801 5.516 1 98.94 42 ARG B N 1
ATOM 1368 C CA . ARG B 1 42 ? 2.76 2.25 6.848 1 98.94 42 ARG B CA 1
ATOM 1369 C C . ARG B 1 42 ? 1.242 2.227 7 1 98.94 42 ARG B C 1
ATOM 1371 O O . ARG B 1 42 ? 0.512 2.268 6.008 1 98.94 42 ARG B O 1
ATOM 1378 N N . ARG B 1 43 ? 0.797 2.07 8.203 1 98.94 43 ARG B N 1
ATOM 1379 C CA . ARG B 1 43 ? -0.613 2.172 8.57 1 98.94 43 ARG B CA 1
ATOM 1380 C C . ARG B 1 43 ? -0.833 3.271 9.602 1 98.94 43 ARG B C 1
ATOM 1382 O O . ARG B 1 43 ? -0.09 3.367 10.578 1 98.94 43 ARG B O 1
ATOM 1389 N N . PHE B 1 44 ? -1.787 4.125 9.367 1 98.94 44 PHE B N 1
ATOM 1390 C CA . PHE B 1 44 ? -2.1 5.223 10.273 1 98.94 44 PHE B CA 1
ATOM 1391 C C . PHE B 1 44 ? -3.502 5.066 10.852 1 98.94 44 PHE B C 1
ATOM 1393 O O . PHE B 1 44 ? -4.402 4.562 10.18 1 98.94 44 PHE B O 1
ATOM 1400 N N . THR B 1 45 ? -3.662 5.484 12.031 1 98.88 45 THR B N 1
ATOM 1401 C CA . THR B 1 45 ? -4.949 5.617 12.711 1 98.88 45 THR B CA 1
ATOM 1402 C C . THR B 1 45 ? -5.117 7.023 13.281 1 98.88 45 THR B C 1
ATOM 1404 O O . THR B 1 45 ? -4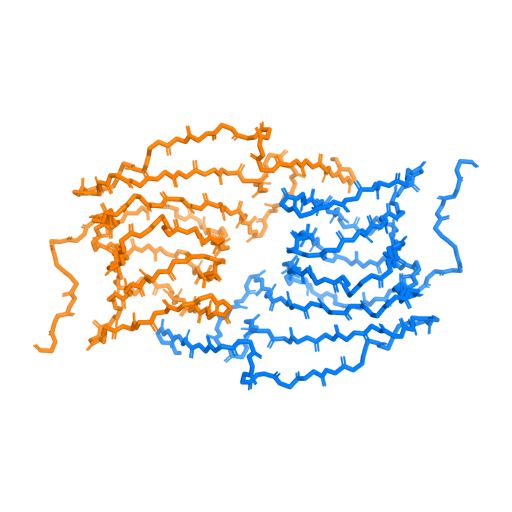.211 7.543 13.938 1 98.88 45 THR B O 1
ATOM 1407 N N . MET B 1 46 ? -6.219 7.629 13 1 98.81 46 MET B N 1
ATOM 1408 C CA . MET B 1 46 ? -6.535 8.961 13.523 1 98.81 46 MET B CA 1
ATOM 1409 C C . MET B 1 46 ? -7.832 8.93 14.328 1 98.81 46 MET B C 1
ATOM 1411 O O . MET B 1 46 ? -8.867 8.477 13.836 1 98.81 46 MET B O 1
ATOM 1415 N N . LYS B 1 47 ? -7.809 9.406 15.562 1 98.75 47 LYS B N 1
ATOM 1416 C CA . LYS B 1 47 ? -9.031 9.594 16.328 1 98.75 47 LYS B CA 1
ATOM 1417 C C . LYS B 1 47 ? -9.891 10.711 15.742 1 98.75 47 LYS B C 1
ATOM 1419 O O . LYS B 1 47 ? -9.414 11.5 14.922 1 98.75 47 LYS B O 1
ATOM 1424 N N . PRO B 1 48 ? -11.227 10.664 16.109 1 98.69 48 PRO B N 1
ATOM 1425 C CA . PRO B 1 48 ? -12.023 11.82 15.695 1 98.69 48 PRO B CA 1
ATOM 1426 C C . PRO B 1 48 ? -11.359 13.156 16.047 1 98.69 48 PRO B C 1
ATOM 1428 O O . PRO B 1 48 ? -10.922 13.344 17.188 1 98.69 48 PRO B O 1
ATOM 1431 N N . GLY B 1 49 ? -11.203 14.016 15.016 1 97.69 49 GLY B N 1
ATOM 1432 C CA . GLY B 1 49 ? -10.555 15.297 15.227 1 97.69 49 GLY B CA 1
ATOM 1433 C C . GLY B 1 49 ? -9.055 15.242 15.023 1 97.69 49 GLY B C 1
ATOM 1434 O O . GLY B 1 49 ? -8.383 16.281 15.047 1 97.69 49 GLY B O 1
ATOM 1435 N N . GLY B 1 50 ? -8.531 14.047 14.836 1 98.44 50 GLY B N 1
ATOM 1436 C CA . GLY B 1 50 ? -7.102 13.898 14.602 1 98.44 50 GLY B CA 1
ATOM 1437 C C . GLY B 1 50 ? -6.629 14.602 13.344 1 98.44 50 GLY B C 1
ATOM 1438 O O . GLY B 1 50 ? -7.383 14.742 12.383 1 98.44 50 GLY B O 1
ATOM 1439 N N . VAL B 1 51 ? -5.332 15.023 13.367 1 97.88 51 VAL B N 1
ATOM 1440 C CA . VAL B 1 51 ? -4.793 15.789 12.258 1 97.88 51 VAL B CA 1
ATOM 1441 C C . VAL B 1 51 ? -3.301 15.5 12.102 1 97.88 51 VAL B C 1
ATOM 1443 O O . VAL B 1 51 ? -2.59 15.328 13.094 1 97.88 51 VAL B O 1
ATOM 1446 N N . ILE B 1 52 ? -2.84 15.383 10.938 1 98.38 52 ILE B N 1
ATOM 1447 C CA . ILE B 1 52 ? -1.435 15.547 10.578 1 98.38 52 ILE B CA 1
ATOM 1448 C C . ILE B 1 52 ? -1.22 16.906 9.938 1 98.38 52 ILE B C 1
ATOM 1450 O O . ILE B 1 52 ? -1.757 17.188 8.867 1 98.38 52 ILE B O 1
ATOM 1454 N N . THR B 1 53 ? -0.481 17.734 10.562 1 97.31 53 THR B N 1
ATOM 1455 C CA . THR B 1 53 ? -0.329 19.125 10.188 1 97.31 53 THR B CA 1
ATOM 1456 C C . THR B 1 53 ? 0.245 19.25 8.781 1 97.31 53 THR B C 1
ATOM 1458 O O . THR B 1 53 ? 0.885 18.328 8.281 1 97.31 53 THR B O 1
ATOM 1461 N N . CYS B 1 54 ? 0.036 20.422 8.211 1 97.31 54 CYS B N 1
ATOM 1462 C CA . CYS B 1 54 ? 0.579 20.688 6.887 1 97.31 54 CYS B CA 1
ATOM 1463 C C . CYS B 1 54 ? 2.094 20.516 6.875 1 97.31 54 CYS B C 1
ATOM 1465 O O . CYS B 1 54 ? 2.785 21.016 7.766 1 97.31 54 CYS B O 1
ATOM 1467 N N . HIS B 1 55 ? 2.578 19.797 5.875 1 97.88 55 HIS B N 1
ATOM 1468 C CA . HIS B 1 55 ? 4 19.5 5.742 1 97.88 55 HIS B CA 1
ATOM 1469 C C . HIS B 1 55 ? 4.352 19.109 4.309 1 97.88 55 HIS B C 1
ATOM 1471 O O . HIS B 1 55 ? 3.463 18.969 3.467 1 97.88 55 HIS B O 1
ATOM 1477 N N . ASN B 1 56 ? 5.602 19.047 3.961 1 97.25 56 ASN B N 1
ATOM 1478 C CA . ASN B 1 56 ? 6.078 18.484 2.699 1 97.25 56 ASN B CA 1
ATOM 1479 C C . ASN B 1 56 ? 7.379 17.703 2.885 1 97.25 56 ASN B C 1
ATOM 1481 O O . ASN B 1 56 ? 7.98 17.734 3.959 1 97.25 56 ASN B O 1
ATOM 1485 N N . HIS B 1 57 ? 7.684 16.969 1.971 1 98 57 HIS B N 1
ATOM 1486 C CA . HIS B 1 57 ? 8.852 16.109 1.978 1 98 57 HIS B CA 1
ATOM 1487 C C . HIS B 1 57 ? 9.242 15.695 0.562 1 98 57 HIS B C 1
ATOM 1489 O O . HIS B 1 57 ? 8.477 15.891 -0.381 1 98 57 HIS B O 1
ATOM 1495 N N . LYS B 1 58 ? 10.492 15.164 0.421 1 98.25 58 LYS B N 1
ATOM 1496 C CA . LYS B 1 58 ? 11.07 14.828 -0.878 1 98.25 58 LYS B CA 1
ATOM 1497 C C . LYS B 1 58 ? 10.492 13.531 -1.424 1 98.25 58 LYS B C 1
ATOM 1499 O O . LYS B 1 58 ? 10.5 13.297 -2.635 1 98.25 58 LYS B O 1
ATOM 1504 N N . TYR B 1 59 ? 9.984 12.625 -0.603 1 98.44 59 TYR B N 1
ATOM 1505 C CA . TYR B 1 59 ? 9.477 11.352 -1.098 1 98.44 59 TYR B CA 1
ATOM 1506 C C . TYR B 1 59 ? 8.039 11.492 -1.58 1 98.44 59 TYR B C 1
ATOM 1508 O O . TYR B 1 59 ? 7.312 12.383 -1.136 1 98.44 59 TYR B O 1
ATOM 1516 N N . VAL B 1 60 ? 7.613 10.672 -2.504 1 98.62 60 VAL B N 1
ATOM 1517 C CA . VAL B 1 60 ? 6.215 10.594 -2.914 1 98.62 60 VAL B CA 1
ATOM 1518 C C . VAL B 1 60 ? 5.441 9.695 -1.955 1 98.62 60 VAL B C 1
ATOM 1520 O O . VAL B 1 60 ? 6.027 8.836 -1.29 1 98.62 60 VAL B O 1
ATOM 1523 N N . GLU B 1 61 ? 4.16 9.867 -1.883 1 98.62 61 GLU B N 1
ATOM 1524 C CA . GLU B 1 61 ? 3.381 9.008 -1.003 1 98.62 61 GLU B CA 1
ATOM 1525 C C . GLU B 1 61 ? 1.992 8.742 -1.579 1 98.62 61 GLU B C 1
ATOM 1527 O O . GLU B 1 61 ? 1.463 9.555 -2.338 1 98.62 61 GLU B O 1
ATOM 1532 N N . THR B 1 62 ? 1.43 7.637 -1.396 1 98.94 62 THR B N 1
ATOM 1533 C CA . THR B 1 62 ? 0.049 7.27 -1.683 1 98.94 62 THR B CA 1
ATOM 1534 C C . THR B 1 62 ? -0.701 6.934 -0.396 1 98.94 62 THR B C 1
ATOM 1536 O O . THR B 1 62 ? -0.245 6.105 0.396 1 98.94 62 THR B O 1
ATOM 1539 N N . VAL B 1 63 ? -1.768 7.59 -0.127 1 98.94 63 VAL B N 1
ATOM 1540 C CA . VAL B 1 63 ? -2.676 7.312 0.981 1 98.94 63 VAL B CA 1
ATOM 1541 C C . VAL B 1 63 ? -3.887 6.535 0.474 1 98.94 63 VAL B C 1
ATOM 1543 O O . VAL B 1 63 ? -4.566 6.969 -0.457 1 98.94 63 VAL B O 1
ATOM 1546 N N . TYR B 1 64 ? -4.164 5.344 0.952 1 99 64 TYR B N 1
ATOM 1547 C CA . TYR B 1 64 ? -5.328 4.52 0.644 1 99 64 TYR B CA 1
ATOM 1548 C C . TYR B 1 64 ? -6.23 4.375 1.861 1 99 64 TYR B C 1
ATOM 1550 O O . TYR B 1 64 ? -5.828 3.809 2.879 1 99 64 TYR B O 1
ATOM 1558 N N . LEU B 1 65 ? -7.449 4.812 1.79 1 99 65 LEU B N 1
ATOM 1559 C CA . LEU B 1 65 ? -8.328 4.898 2.953 1 99 65 LEU B CA 1
ATOM 1560 C C . LEU B 1 65 ? -9.055 3.58 3.184 1 99 65 LEU B C 1
ATOM 1562 O O . LEU B 1 65 ? -9.719 3.068 2.279 1 99 65 LEU B O 1
ATOM 1566 N N . LEU B 1 66 ? -8.938 3.047 4.348 1 98.94 66 LEU B N 1
ATOM 1567 C CA . LEU B 1 66 ? -9.57 1.786 4.719 1 98.94 66 LEU B CA 1
ATOM 1568 C C . LEU B 1 66 ? -10.883 2.035 5.449 1 98.94 66 LEU B C 1
ATOM 1570 O O . LEU B 1 66 ? -11.82 1.236 5.344 1 98.94 66 LEU B O 1
ATOM 1574 N N . GLN B 1 67 ? -10.867 3.068 6.254 1 98.81 67 GLN B N 1
ATOM 1575 C CA . GLN B 1 67 ? -12 3.338 7.129 1 98.81 67 GLN B CA 1
ATOM 1576 C C . GLN B 1 67 ? -12.078 4.82 7.488 1 98.81 67 GLN B C 1
ATOM 1578 O O . GLN B 1 67 ? -11.055 5.461 7.723 1 98.81 67 GLN B O 1
ATOM 1583 N N . GLY B 1 68 ? -13.336 5.363 7.641 1 98.81 68 GLY B N 1
ATOM 1584 C CA . GLY B 1 68 ? -13.57 6.699 8.172 1 98.81 68 GLY B CA 1
ATOM 1585 C C . GLY B 1 68 ? -13.703 7.754 7.09 1 98.81 68 GLY B C 1
ATOM 1586 O O . GLY B 1 68 ? -13.953 7.43 5.93 1 98.81 68 GLY B O 1
ATOM 1587 N N . LYS B 1 69 ? -13.75 8.961 7.457 1 98.88 69 LYS B N 1
ATOM 1588 C CA . LYS B 1 69 ? -13.836 10.125 6.582 1 98.88 69 LYS B CA 1
ATOM 1589 C C . LYS B 1 69 ? -12.617 11.031 6.746 1 98.88 69 LYS B C 1
ATOM 1591 O O . LYS B 1 69 ? -12.406 11.602 7.816 1 98.88 69 LYS B O 1
ATOM 1596 N N . LEU B 1 70 ? -11.852 11.172 5.672 1 98.88 70 LEU B N 1
ATOM 1597 C CA . LEU B 1 70 ? -10.578 11.891 5.699 1 98.88 70 LEU B CA 1
ATOM 1598 C C . LEU B 1 70 ? -10.617 13.094 4.77 1 98.88 70 LEU B C 1
ATOM 1600 O O . LEU B 1 70 ? -11.117 13.008 3.648 1 98.88 70 LEU B O 1
ATOM 1604 N N . GLU B 1 71 ? -10.242 14.195 5.211 1 98.75 71 GLU B N 1
ATOM 1605 C CA . GLU B 1 71 ? -9.984 15.352 4.352 1 98.75 71 GLU B CA 1
ATOM 1606 C C . GLU B 1 71 ? -8.484 15.547 4.141 1 98.75 71 GLU B C 1
ATOM 1608 O O . GLU B 1 71 ? -7.715 15.578 5.102 1 98.75 71 GLU B O 1
ATOM 1613 N N . VAL B 1 72 ? -8.055 15.609 2.949 1 98.56 72 VAL B N 1
ATOM 1614 C CA . VAL B 1 72 ? -6.676 15.906 2.586 1 98.56 72 VAL B CA 1
ATOM 1615 C C . VAL B 1 72 ? -6.594 17.281 1.936 1 98.56 72 VAL B C 1
ATOM 1617 O O . VAL B 1 72 ? -7.133 17.5 0.848 1 98.56 72 VAL B O 1
ATOM 1620 N N . SER B 1 73 ? -6 18.203 2.623 1 97.81 73 SER B N 1
ATOM 1621 C CA . SER B 1 73 ? -5.645 19.469 1.993 1 97.81 73 SER B CA 1
ATOM 1622 C C . SER B 1 73 ? -4.348 19.359 1.204 1 97.81 73 SER B C 1
ATOM 1624 O O . SER B 1 73 ? -3.291 19.078 1.775 1 97.81 73 SER B O 1
ATOM 1626 N N . VAL B 1 74 ? -4.402 19.531 -0.03 1 96.75 74 VAL B N 1
ATOM 1627 C CA . VAL B 1 74 ? -3.242 19.359 -0.899 1 96.75 74 VAL B CA 1
ATOM 1628 C C . VAL B 1 74 ? -3.312 20.344 -2.057 1 96.75 74 VAL B C 1
ATOM 1630 O O . VAL B 1 74 ? -4.363 20.5 -2.686 1 96.75 74 VAL B O 1
ATOM 1633 N N . GLY B 1 75 ? -2.119 20.984 -2.309 1 87.62 75 GLY B N 1
ATOM 1634 C CA . GLY B 1 75 ? -2.166 22.094 -3.24 1 87.62 75 GLY B CA 1
ATOM 1635 C C . GLY B 1 75 ? -3.168 23.156 -2.84 1 87.62 75 GLY B C 1
ATOM 1636 O O . GLY B 1 75 ? -3.119 23.672 -1.721 1 87.62 75 GLY B O 1
ATOM 1637 N N . ASN B 1 76 ? -4.082 23.453 -3.672 1 86.31 76 ASN B N 1
ATOM 1638 C CA . ASN B 1 76 ? -5.121 24.438 -3.387 1 86.31 76 ASN B CA 1
ATOM 1639 C C . ASN B 1 76 ? -6.496 23.781 -3.277 1 86.31 76 ASN B C 1
ATOM 1641 O O . ASN B 1 76 ? -7.52 24.438 -3.498 1 86.31 76 ASN B O 1
ATOM 1645 N N . GLN B 1 77 ? -6.473 22.531 -2.906 1 93.75 77 GLN B N 1
ATOM 1646 C CA . GLN B 1 77 ? -7.73 21.797 -2.879 1 93.75 77 GLN B CA 1
ATOM 1647 C C . GLN B 1 77 ? -7.906 21.062 -1.553 1 93.75 77 GLN B C 1
ATOM 1649 O O . GLN B 1 77 ? -6.926 20.734 -0.878 1 93.75 77 GLN B O 1
ATOM 1654 N N . LYS B 1 78 ? -9.102 20.906 -1.139 1 96.44 78 LYS B N 1
ATOM 1655 C CA . LYS B 1 78 ? -9.5 20.031 -0.044 1 96.44 78 LYS B CA 1
ATOM 1656 C C . LYS B 1 78 ? -10.242 18.797 -0.567 1 96.44 78 LYS B C 1
ATOM 1658 O O . LYS B 1 78 ? -11.391 18.906 -1.008 1 96.44 78 LYS B O 1
ATOM 1663 N N . LEU B 1 79 ? -9.609 17.719 -0.504 1 97.75 79 LEU B N 1
ATOM 1664 C CA . LEU B 1 79 ? -10.164 16.469 -1.016 1 97.75 79 LEU B CA 1
ATOM 1665 C C . LEU B 1 79 ? -10.805 15.648 0.105 1 97.75 79 LEU B C 1
ATOM 1667 O O . LEU B 1 79 ? -10.188 15.43 1.148 1 97.75 79 LEU B O 1
ATOM 1671 N N . GLN B 1 80 ? -12.031 15.273 -0.082 1 98.62 80 GLN B N 1
ATOM 1672 C CA . GLN B 1 80 ? -12.672 14.367 0.866 1 98.62 80 GLN B CA 1
ATOM 1673 C C . GLN B 1 80 ? -12.57 12.914 0.398 1 98.62 80 GLN B C 1
ATOM 1675 O O . GLN B 1 80 ? -12.812 12.617 -0.775 1 98.62 80 GLN B O 1
ATOM 1680 N N . MET B 1 81 ? -12.242 12.07 1.325 1 98.69 81 MET B N 1
ATOM 1681 C CA . MET B 1 81 ? -12.016 10.656 1.013 1 98.69 81 MET B CA 1
ATOM 1682 C C . MET B 1 81 ? -12.828 9.758 1.937 1 98.69 81 MET B C 1
ATOM 1684 O O . MET B 1 81 ? -12.992 10.062 3.119 1 98.69 81 MET B O 1
ATOM 1688 N N . GLU B 1 82 ? -13.289 8.688 1.425 1 98.56 82 GLU B N 1
ATOM 1689 C CA . GLU B 1 82 ? -13.914 7.582 2.148 1 98.56 82 GLU B CA 1
ATOM 1690 C C . GLU B 1 82 ? -13.297 6.242 1.752 1 98.56 82 GLU B C 1
ATOM 1692 O O . GLU B 1 82 ? -12.336 6.199 0.981 1 98.56 82 GLU B O 1
ATOM 1697 N N . LYS B 1 83 ? -13.859 5.211 2.391 1 98.75 83 LYS B N 1
ATOM 1698 C CA . LYS B 1 83 ? -13.297 3.883 2.164 1 98.75 83 LYS B CA 1
ATOM 1699 C C . LYS B 1 83 ? -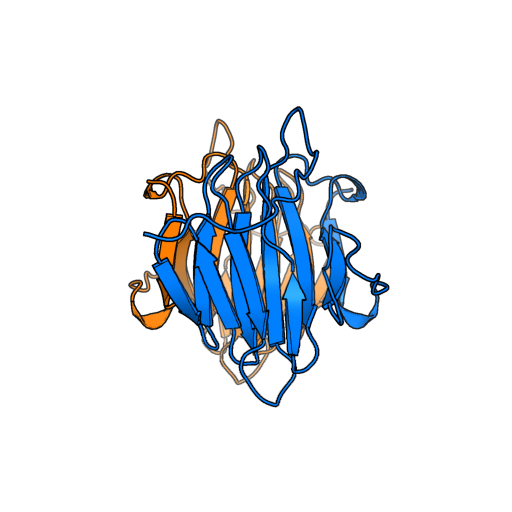13.07 3.629 0.677 1 98.75 83 LYS B C 1
ATOM 1701 O O . LYS B 1 83 ? -13.93 3.945 -0.151 1 98.75 83 LYS B O 1
ATOM 1706 N N . ASP B 1 84 ? -11.883 3.127 0.265 1 98.81 84 ASP B N 1
ATOM 1707 C CA . ASP B 1 84 ? -11.484 2.65 -1.056 1 98.81 84 ASP B CA 1
ATOM 1708 C C . ASP B 1 84 ? -11.203 3.818 -1.999 1 98.81 84 ASP B C 1
ATOM 1710 O O . ASP B 1 84 ? -11.25 3.66 -3.221 1 98.81 84 ASP B O 1
ATOM 1714 N N . SER B 1 85 ? -11.062 4.996 -1.438 1 98.81 85 SER B N 1
ATOM 1715 C CA . SER B 1 85 ? -10.438 6.105 -2.145 1 98.81 85 SER B CA 1
ATOM 1716 C C . SER B 1 85 ? -8.945 6.184 -1.845 1 98.81 85 SER B C 1
ATOM 1718 O O . SER B 1 85 ? -8.477 5.625 -0.85 1 98.81 85 SER B O 1
ATOM 1720 N N . TYR B 1 86 ? -8.172 6.75 -2.746 1 98.94 86 TYR B N 1
ATOM 1721 C CA . TYR B 1 86 ? -6.738 6.914 -2.562 1 98.94 86 TYR B CA 1
ATOM 1722 C C . TYR B 1 86 ? -6.246 8.203 -3.209 1 98.94 86 TYR B C 1
ATOM 1724 O O . TYR B 1 86 ? -6.883 8.727 -4.125 1 98.94 86 TYR B O 1
ATOM 1732 N N . VAL B 1 87 ? -5.176 8.781 -2.707 1 98.88 87 VAL B N 1
ATOM 1733 C CA . VAL B 1 87 ? -4.551 9.977 -3.258 1 98.88 87 VAL B CA 1
ATOM 1734 C C . VAL B 1 87 ? -3.043 9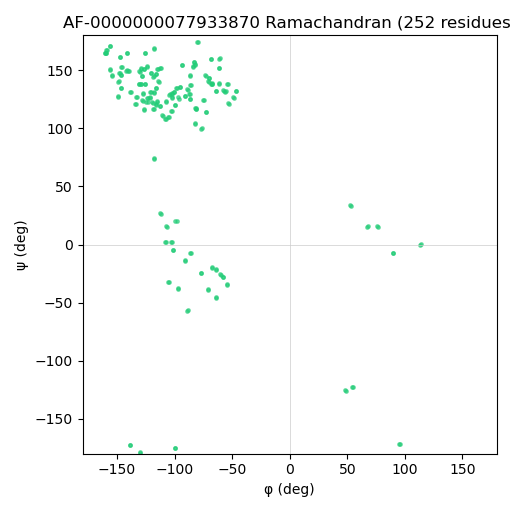.773 -3.369 1 98.88 87 VAL B C 1
ATOM 1736 O O . VAL B 1 87 ? -2.42 9.195 -2.471 1 98.88 87 VAL B O 1
ATOM 1739 N N . PHE B 1 88 ? -2.461 9.984 -4.527 1 98.81 88 PHE B N 1
ATOM 1740 C CA . PHE B 1 88 ? -1.022 10.086 -4.746 1 98.81 88 PHE B CA 1
ATOM 1741 C C . PHE B 1 88 ? -0.555 11.531 -4.621 1 98.81 88 PHE B C 1
ATOM 1743 O O . PHE B 1 88 ? -1.163 12.438 -5.195 1 98.81 88 PHE B O 1
ATOM 1750 N N . ILE B 1 89 ? 0.43 11.758 -3.811 1 98.62 89 ILE B N 1
ATOM 1751 C CA . ILE B 1 89 ? 0.996 13.086 -3.59 1 98.62 89 ILE B CA 1
ATOM 1752 C C . ILE B 1 89 ? 2.467 13.094 -4 1 98.62 89 ILE B C 1
ATOM 1754 O O . ILE B 1 89 ? 3.271 12.328 -3.463 1 98.62 89 ILE B O 1
ATOM 1758 N N . ASN B 1 90 ? 2.818 13.984 -4.941 1 98.25 90 ASN B N 1
ATOM 1759 C CA . ASN B 1 90 ? 4.164 14.023 -5.504 1 98.25 90 ASN B CA 1
ATOM 1760 C C . ASN B 1 90 ? 5.137 14.75 -4.582 1 98.25 90 ASN B C 1
ATOM 1762 O O . ASN B 1 90 ? 4.754 15.203 -3.5 1 98.25 90 ASN B O 1
ATOM 1766 N N . LYS B 1 91 ? 6.422 14.727 -4.984 1 97.75 91 LYS B N 1
ATOM 1767 C CA . LYS B 1 91 ? 7.512 15.281 -4.184 1 97.75 91 LYS B CA 1
ATOM 1768 C C . LYS B 1 91 ? 7.254 16.75 -3.846 1 97.75 91 LYS B C 1
ATOM 1770 O O . LYS B 1 91 ? 6.832 17.516 -4.703 1 97.75 91 LYS B O 1
ATOM 1775 N N . PHE B 1 92 ? 7.406 17.109 -2.6 1 97.31 92 PHE B N 1
ATOM 1776 C CA . PHE B 1 92 ? 7.445 18.469 -2.059 1 97.31 92 PHE B CA 1
ATOM 1777 C C . PHE B 1 92 ? 6.086 19.141 -2.191 1 97.31 92 PHE B C 1
ATOM 1779 O O . PHE B 1 92 ? 5.984 20.375 -2.08 1 97.31 92 PHE B O 1
ATOM 1786 N N . VAL B 1 93 ? 5.055 18.453 -2.43 1 97.5 93 VAL B N 1
ATOM 1787 C CA . VAL B 1 93 ? 3.713 19.031 -2.477 1 97.5 93 VAL B CA 1
ATOM 1788 C C . VAL B 1 93 ? 3.162 19.172 -1.06 1 97.5 93 VAL B C 1
ATOM 1790 O O . VAL B 1 93 ? 2.959 18.172 -0.364 1 97.5 93 VAL B O 1
ATOM 1793 N N . PRO B 1 94 ? 2.885 20.359 -0.584 1 97.75 94 PRO B N 1
ATOM 1794 C CA . PRO B 1 94 ? 2.336 20.531 0.762 1 97.75 94 PRO B CA 1
ATOM 1795 C C . PRO B 1 94 ? 0.983 19.844 0.942 1 97.75 94 PRO B C 1
ATOM 1797 O O . PRO B 1 94 ? 0.128 19.906 0.056 1 97.75 94 PRO B O 1
ATOM 1800 N N . HIS B 1 95 ? 0.78 19.188 2.084 1 98.25 95 HIS B N 1
ATOM 1801 C CA . HIS B 1 95 ? -0.488 18.5 2.336 1 98.25 95 HIS B CA 1
ATOM 1802 C C . HIS B 1 95 ? -0.743 18.344 3.83 1 98.25 95 HIS B C 1
ATOM 1804 O O . HIS B 1 95 ? 0.199 18.328 4.625 1 98.25 95 HIS B O 1
ATOM 1810 N N . GLU B 1 96 ? -1.95 18.328 4.219 1 98.19 96 GLU B N 1
ATOM 1811 C CA . GLU B 1 96 ? -2.496 18.125 5.559 1 98.19 96 GLU B CA 1
ATOM 1812 C C . GLU B 1 96 ? -3.609 17.078 5.547 1 98.19 96 GLU B C 1
ATOM 1814 O O . GLU B 1 96 ? -4.426 17.047 4.621 1 98.19 96 GLU B O 1
ATOM 1819 N N . LEU B 1 97 ? -3.66 16.203 6.496 1 98.62 97 LEU B N 1
ATOM 1820 C CA . LEU B 1 97 ? -4.711 15.203 6.625 1 98.62 97 LEU B CA 1
ATOM 1821 C C . LEU B 1 97 ? -5.508 15.414 7.91 1 98.62 97 LEU B C 1
ATOM 1823 O O . LEU B 1 97 ? -4.926 15.602 8.984 1 98.62 97 LEU B O 1
ATOM 1827 N N . LYS B 1 98 ? -6.816 15.352 7.812 1 98.5 98 LYS B N 1
ATOM 1828 C CA . LYS B 1 98 ? -7.691 15.586 8.961 1 98.5 98 LYS B CA 1
ATOM 1829 C C . LYS B 1 98 ? -8.836 14.578 8.984 1 98.5 98 LYS B C 1
ATOM 1831 O O . LYS B 1 98 ? -9.469 14.32 7.953 1 98.5 98 LYS B O 1
ATOM 1836 N N . ASN B 1 99 ? -9.078 13.945 10.164 1 98.88 99 ASN B N 1
ATOM 1837 C CA . ASN B 1 99 ? -10.297 13.172 10.367 1 98.88 99 ASN B CA 1
ATOM 1838 C C . ASN B 1 99 ? -11.516 14.086 10.531 1 98.88 99 ASN B C 1
ATOM 1840 O O . ASN B 1 99 ? -11.648 14.766 11.547 1 98.88 99 ASN B O 1
ATOM 1844 N N . ILE B 1 100 ? -12.398 14.023 9.617 1 98.69 100 ILE B N 1
ATOM 1845 C CA . ILE B 1 100 ? -13.523 14.953 9.648 1 98.69 100 ILE B CA 1
ATOM 1846 C C . ILE B 1 100 ? -14.805 14.203 10.039 1 98.69 100 ILE B C 1
ATOM 1848 O O . ILE B 1 100 ? -15.906 14.734 9.906 1 98.69 100 ILE B O 1
ATOM 1852 N N . GLY B 1 101 ? -14.688 12.938 10.305 1 98.56 101 GLY B N 1
ATOM 1853 C CA . GLY B 1 101 ? -15.82 12.141 10.742 1 98.56 101 GLY B CA 1
ATOM 1854 C C . GLY B 1 101 ? -15.852 11.93 12.242 1 98.56 101 GLY B C 1
ATOM 1855 O O . GLY B 1 101 ? -15.039 12.492 12.977 1 98.56 101 GLY B O 1
ATOM 1856 N N . ASN B 1 102 ? -16.812 11.117 12.703 1 98.38 102 ASN B N 1
ATOM 1857 C CA . ASN B 1 102 ? -17 10.852 14.125 1 98.38 102 ASN B CA 1
ATOM 1858 C C . ASN B 1 102 ? -16.438 9.484 14.516 1 98.38 102 ASN B C 1
ATOM 1860 O O . ASN B 1 102 ? -16.562 9.062 15.672 1 98.38 102 ASN B O 1
ATOM 1864 N N . GLU B 1 103 ? -15.844 8.75 13.594 1 98.56 103 GLU B N 1
ATOM 1865 C CA . GLU B 1 103 ? -15.188 7.473 13.836 1 98.56 103 GLU B CA 1
ATOM 1866 C C . GLU B 1 103 ? -13.695 7.547 13.508 1 98.56 103 GLU B C 1
ATOM 1868 O O . GLU B 1 103 ? -13.234 8.516 12.906 1 98.56 103 GLU B O 1
ATOM 1873 N N . GLU B 1 104 ? -12.984 6.539 13.898 1 98.81 104 GLU B N 1
ATOM 1874 C CA . GLU B 1 104 ? -11.555 6.477 13.602 1 98.81 104 GLU B CA 1
ATOM 1875 C C . GLU B 1 104 ? -11.312 6.387 12.094 1 98.81 104 GLU B C 1
ATOM 1877 O O . GLU B 1 104 ? -12.016 5.664 11.391 1 98.81 104 GLU B O 1
ATOM 1882 N N . VAL B 1 105 ? -10.422 7.219 11.672 1 98.88 105 VAL B N 1
ATOM 1883 C CA . VAL B 1 105 ? -9.898 7.07 10.32 1 98.88 105 VAL B CA 1
ATOM 1884 C C . VAL B 1 105 ? -8.719 6.098 10.32 1 98.88 105 VAL B C 1
ATOM 1886 O O . VAL B 1 105 ? -7.848 6.176 11.188 1 98.88 105 VAL B O 1
ATOM 1889 N N . VAL B 1 106 ? -8.688 5.082 9.438 1 98.94 106 VAL B N 1
ATOM 1890 C CA . VAL B 1 106 ? -7.566 4.172 9.219 1 98.94 106 VAL B CA 1
ATOM 1891 C C . VAL B 1 106 ? -7.156 4.207 7.746 1 98.94 106 VAL B C 1
ATOM 1893 O O . VAL B 1 106 ? -8.008 4.098 6.859 1 98.94 106 VAL B O 1
ATOM 1896 N N . PHE B 1 107 ? -5.891 4.457 7.477 1 98.94 107 PHE B N 1
ATOM 1897 C CA . PHE B 1 107 ? -5.434 4.418 6.09 1 98.94 107 PHE B CA 1
ATOM 1898 C C . PHE B 1 107 ? -4.055 3.775 5.996 1 98.94 107 PHE B C 1
ATOM 1900 O O . PHE B 1 107 ? -3.303 3.758 6.977 1 98.94 107 PHE B O 1
ATOM 1907 N N . LEU B 1 108 ? -3.768 3.111 4.875 1 99 108 LEU B N 1
ATOM 1908 C CA . LEU B 1 108 ? -2.414 2.707 4.504 1 99 108 LEU B CA 1
ATOM 1909 C C . LEU B 1 108 ? -1.702 3.822 3.746 1 99 108 LEU B C 1
ATOM 1911 O O . LEU B 1 108 ? -2.328 4.555 2.979 1 99 108 LEU B O 1
ATOM 1915 N N . CYS B 1 109 ? -0.445 3.939 3.961 1 98.94 109 CYS B N 1
ATOM 1916 C CA . CYS B 1 109 ? 0.38 4.922 3.268 1 98.94 109 CYS B CA 1
ATOM 1917 C C . CYS B 1 109 ? 1.665 4.285 2.748 1 98.94 109 CYS B C 1
ATOM 1919 O O . CYS B 1 109 ? 2.434 3.713 3.52 1 98.94 109 CYS B O 1
ATOM 1921 N N . VAL B 1 110 ? 1.876 4.336 1.482 1 98.94 110 VAL B N 1
ATOM 1922 C CA . VAL B 1 110 ? 3.111 3.896 0.843 1 98.94 110 VAL B CA 1
ATOM 1923 C C . VAL B 1 110 ? 3.99 5.105 0.53 1 98.94 110 VAL B C 1
ATOM 1925 O O . VAL B 1 110 ? 3.514 6.102 -0.014 1 98.94 110 VAL B O 1
ATOM 1928 N N . ILE B 1 111 ? 5.262 5.02 0.906 1 98.88 111 ILE B N 1
ATOM 1929 C CA . ILE B 1 111 ? 6.176 6.105 0.578 1 98.88 111 ILE B CA 1
ATOM 1930 C C . ILE B 1 111 ? 7.402 5.551 -0.148 1 98.88 111 ILE B C 1
ATOM 1932 O O . ILE B 1 111 ? 7.785 4.398 0.065 1 98.88 111 ILE B O 1
ATOM 1936 N N . SER B 1 112 ? 8.016 6.348 -1.017 1 98.75 112 SER B N 1
ATOM 1937 C CA . SER B 1 112 ? 9.305 5.996 -1.605 1 98.75 112 SER B CA 1
ATOM 1938 C C . SER B 1 112 ? 10.453 6.355 -0.67 1 98.75 112 SER B C 1
ATOM 1940 O O . SER B 1 112 ? 10.305 7.203 0.21 1 98.75 112 SER B O 1
ATOM 1942 N N . TYR B 1 113 ? 11.547 5.676 -0.818 1 98.56 113 TYR B N 1
ATOM 1943 C CA . TYR B 1 113 ? 12.766 6.113 -0.149 1 98.56 113 TYR B CA 1
ATOM 1944 C C . TYR B 1 113 ? 13.547 7.09 -1.021 1 98.56 113 TYR B C 1
ATOM 1946 O O . TYR B 1 113 ? 13.672 6.887 -2.23 1 98.56 113 TYR B O 1
ATOM 1954 N N . GLU B 1 114 ? 13.977 8.164 -0.408 1 98.06 114 GLU B N 1
ATOM 1955 C CA . GLU B 1 114 ? 14.797 9.188 -1.048 1 98.06 114 GLU B CA 1
ATOM 1956 C C . GLU B 1 114 ? 16.078 9.445 -0.255 1 98.06 114 GLU B C 1
ATOM 1958 O O . GLU B 1 114 ? 16.234 8.945 0.859 1 98.06 114 GLU B O 1
ATOM 1963 N N . ASP B 1 115 ? 17.031 10.133 -0.924 1 97.44 115 ASP B N 1
ATOM 1964 C CA . ASP B 1 115 ? 18.312 10.406 -0.267 1 97.44 115 ASP B CA 1
ATOM 1965 C C . ASP B 1 115 ? 18.125 11.312 0.948 1 97.44 115 ASP B C 1
ATOM 1967 O O . ASP B 1 115 ? 19 11.398 1.807 1 97.44 115 ASP B O 1
ATOM 1971 N N . ASP B 1 116 ? 17.062 12.039 1.014 1 97.94 116 ASP B N 1
ATOM 1972 C CA . ASP B 1 116 ? 16.641 12.875 2.137 1 97.94 116 ASP B CA 1
ATOM 1973 C C . ASP B 1 116 ? 15.211 12.547 2.562 1 97.94 116 ASP B C 1
ATOM 1975 O O . ASP B 1 116 ? 14.266 12.766 1.804 1 97.94 116 ASP B O 1
ATOM 1979 N N . MET B 1 117 ? 15.031 12.055 3.766 1 98 117 MET B N 1
ATOM 1980 C CA . MET B 1 117 ? 13.719 11.609 4.23 1 98 117 MET B CA 1
ATOM 1981 C C . MET B 1 117 ? 13.133 12.594 5.234 1 98 117 MET B C 1
ATOM 1983 O O . MET B 1 117 ? 12.156 12.281 5.914 1 98 117 MET B O 1
ATOM 1987 N N . LYS B 1 118 ? 13.672 13.789 5.32 1 97.5 118 LYS B N 1
ATOM 1988 C CA . LYS B 1 118 ? 13.211 14.773 6.293 1 97.5 118 LYS B CA 1
ATOM 1989 C C . LYS B 1 118 ? 11.82 15.289 5.926 1 97.5 118 LYS B C 1
ATOM 1991 O O . LYS B 1 118 ? 11.516 15.492 4.75 1 97.5 118 LYS B O 1
ATOM 1996 N N . ILE B 1 119 ? 11.039 15.523 6.965 1 98 119 ILE B N 1
ATOM 1997 C CA . ILE B 1 119 ? 9.734 16.156 6.832 1 98 119 ILE B CA 1
ATOM 1998 C C . ILE B 1 119 ? 9.82 17.625 7.246 1 98 119 ILE B C 1
ATOM 2000 O O . ILE B 1 119 ? 10.422 17.938 8.273 1 98 119 ILE B O 1
ATOM 2004 N N . LYS B 1 120 ? 9.336 18.516 6.426 1 96.69 120 LYS B N 1
ATOM 2005 C CA . LYS B 1 120 ? 9.266 19.938 6.773 1 96.69 120 LYS B CA 1
ATOM 2006 C C . LYS B 1 120 ? 7.832 20.344 7.105 1 96.69 120 LYS B C 1
ATOM 2008 O O . LYS B 1 120 ? 6.973 20.406 6.223 1 96.69 120 LYS B O 1
ATOM 2013 N N . ALA B 1 121 ? 7.574 20.625 8.43 1 95.75 121 ALA B N 1
ATOM 2014 C CA . ALA B 1 121 ? 6.277 21.172 8.828 1 95.75 121 ALA B CA 1
ATOM 2015 C C . ALA B 1 121 ? 6.082 22.578 8.289 1 95.75 121 ALA B C 1
ATOM 2017 O O . ALA B 1 121 ? 7.016 23.391 8.289 1 95.75 121 ALA B O 1
ATOM 2018 N N . LEU B 1 122 ? 4.93 22.828 7.848 1 93.88 122 LEU B N 1
ATOM 2019 C CA . LEU B 1 122 ? 4.562 24.156 7.355 1 93.88 122 LEU B CA 1
ATOM 2020 C C . LEU B 1 122 ? 3.49 24.781 8.234 1 93.88 122 LEU B C 1
ATOM 2022 O O . LEU B 1 122 ? 2.689 24.078 8.852 1 93.88 122 LEU B O 1
ATOM 2026 N N . ASP B 1 123 ? 3.459 26.062 8.312 1 87.44 123 ASP B N 1
ATOM 2027 C CA . ASP B 1 123 ? 2.457 26.75 9.125 1 87.44 123 ASP B CA 1
ATOM 2028 C C . ASP B 1 123 ? 1.051 26.5 8.578 1 87.44 123 ASP B C 1
ATOM 2030 O O . ASP B 1 123 ? 0.114 26.266 9.344 1 87.44 123 ASP B O 1
ATOM 2034 N N . LYS B 1 124 ? 0.966 26.641 7.324 1 87.94 124 LYS B N 1
ATOM 2035 C CA . LYS B 1 124 ? -0.309 26.391 6.656 1 87.94 124 LYS B CA 1
ATOM 2036 C C . LYS B 1 124 ? -0.094 25.828 5.254 1 87.94 124 LYS B C 1
ATOM 2038 O O . LYS B 1 124 ? 0.909 26.141 4.605 1 87.94 124 LYS B O 1
ATOM 2043 N N . CYS B 1 125 ? -1.084 24.969 4.875 1 88.06 125 CYS B N 1
ATOM 2044 C CA . CYS B 1 125 ? -1.059 24.547 3.473 1 88.06 125 CYS B CA 1
ATOM 2045 C C . CYS B 1 125 ? -1.511 25.688 2.564 1 88.06 125 CYS B C 1
ATOM 2047 O O . CYS B 1 125 ? -2.332 26.516 2.963 1 88.06 125 CYS B O 1
ATOM 2049 N N . PRO B 1 126 ? -0.908 25.719 1.402 1 80.19 126 PRO B N 1
ATOM 2050 C CA . PRO B 1 126 ? -1.289 26.812 0.51 1 80.19 126 PRO B CA 1
ATOM 2051 C C . PRO B 1 126 ? -2.799 26.906 0.291 1 80.19 126 PRO B C 1
ATOM 2053 O O . PRO B 1 126 ? -3.475 25.875 0.219 1 80.19 126 PRO B O 1
ATOM 2056 N N . GLU B 1 127 ? -3.385 28.062 0.64 1 71.88 127 GLU B N 1
ATOM 2057 C CA . GLU B 1 127 ? -4.789 28.344 0.361 1 71.88 127 GLU B CA 1
ATOM 2058 C C . GLU B 1 127 ? -4.941 29.203 -0.893 1 71.88 127 GLU B C 1
ATOM 2060 O O . GLU B 1 127 ? -4.027 29.938 -1.265 1 71.88 127 GLU B O 1
ATOM 2065 N N . ASP B 1 128 ? -5.898 28.906 -1.864 1 56.38 128 ASP B N 1
ATOM 2066 C CA . ASP B 1 128 ? -6.121 29.859 -2.943 1 56.38 128 ASP B CA 1
ATOM 2067 C C . ASP B 1 128 ? -6.07 31.297 -2.424 1 56.38 128 ASP B C 1
ATOM 2069 O O . ASP B 1 128 ? -6.48 31.562 -1.293 1 56.38 128 ASP B O 1
#

Secondary structure (DSSP, 8-state):
--EEEEEGGGS--EE--STT-EEEEEEEEE-GGGT--SEEEEEEEEEEEEEEEEEEESS-EEEEEEES-EEEEETTEEEEE-TTEEEEE-TT--EEEEE-SSS-EEEEEEEE--S---EEE-SSPPP-/--EEEEEGGGS--EE--STT-EEEEEEEEE-GGGT-SSEEEEEEEEEEEEEEEEEEESS-EEEEEEES-EEEEETTEEEEE-TTEEEEE-TT--EEEEE-SSS-EEEEEEEE--S---EEE-SSPPP-

Foldseek 3Di:
DPDDDDDQVVFDWDDDDDDPFPQKIKTFDDDCVGPPQWKTKMKMKHAAFTKDAKKFAQKKKKKAWQAAWKWKDWAADTDIDGHGDMDIDHHGTIMMMTGNGNGMTMIMMMITDDPDGDMGGDPHHDHD/DPDDDDDQVVFDWDDDDDDPFPQKIKTFDDDCVGPPQWKTKMKMKHAAFTKDAKKFAQKKKKKAWQAAWKWKDWAADTDIDGHGDMDIDHHGTIMMMTGNGNGMTMIMMMITDDPDGDMGGDPHHDHD

Radius of gyration: 18.08 Å; Cα contacts (8 Å, |Δi|>4): 740; chains: 2; bounding box: 35×59×35 Å

Organism: NCBI:txid1294262

pLDDT: mean 96.69, std 5.24, range [56.09, 99.0]